Protein AF-A0A938BS83-F1 (afdb_monomer_lite)

InterPro domains:
  IPR017932 Glutamine amidotransferase type 2 domain [PS51278] (82-337)
  IPR026869 Gamma-glutamyl-hercynylcysteine sulfoxide hydrolase EgtC-like [PF13230] (109-286)
  IPR029055 Nucleophile aminohydrolases, N-terminal [G3DSA:3.60.20.10] (82-320)
  IPR029055 Nucleophile aminohydrolases, N-terminal [SSF56235] (82-311)

Structure (mmCIF, N/CA/C/O backbone):
data_AF-A0A938BS83-F1
#
_entry.id   AF-A0A938BS83-F1
#
loop_
_atom_site.group_PDB
_atom_site.id
_atom_site.type_symbol
_atom_site.label_atom_id
_atom_site.label_alt_id
_atom_site.label_comp_id
_atom_site.label_asym_id
_atom_site.label_entity_id
_atom_site.label_seq_id
_atom_site.pdbx_PDB_ins_code
_atom_site.Cartn_x
_atom_site.Cartn_y
_atom_site.Cartn_z
_atom_site.occupancy
_atom_site.B_iso_or_equiv
_atom_site.auth_seq_id
_atom_site.auth_comp_id
_atom_site.auth_asym_id
_atom_site.auth_atom_id
_atom_site.pdbx_PDB_model_num
ATOM 1 N N . MET A 1 1 ? 2.414 -36.934 -84.988 1.00 42.06 1 MET A N 1
ATOM 2 C CA . MET A 1 1 ? 3.770 -36.379 -85.197 1.00 42.06 1 MET A CA 1
ATOM 3 C C . MET A 1 1 ? 4.272 -35.955 -83.825 1.00 42.06 1 MET A C 1
ATOM 5 O O . MET A 1 1 ? 3.650 -35.092 -83.232 1.00 42.06 1 MET A O 1
ATOM 9 N N . ALA A 1 2 ? 5.051 -36.795 -83.136 1.00 37.34 2 ALA A N 1
ATOM 10 C CA . ALA A 1 2 ? 6.524 -36.839 -83.184 1.00 37.34 2 ALA A CA 1
ATOM 11 C C . ALA A 1 2 ? 7.128 -35.479 -82.750 1.00 37.34 2 ALA A C 1
ATOM 13 O O . ALA A 1 2 ? 6.825 -34.479 -83.379 1.00 37.34 2 ALA A O 1
ATOM 14 N N . GLY A 1 3 ? 7.946 -35.353 -81.703 1.00 41.09 3 GLY A N 1
ATOM 15 C CA . GLY A 1 3 ? 8.743 -36.369 -81.031 1.00 41.09 3 GLY A CA 1
ATOM 16 C C . GLY A 1 3 ? 9.258 -35.947 -79.653 1.00 41.09 3 GLY A C 1
ATOM 17 O O . GLY A 1 3 ? 9.077 -34.826 -79.187 1.00 41.09 3 GLY A O 1
ATOM 18 N N . ALA A 1 4 ? 9.868 -36.943 -79.022 1.00 45.59 4 ALA A N 1
ATOM 19 C CA . ALA A 1 4 ? 10.486 -36.943 -77.711 1.00 45.59 4 ALA A CA 1
ATOM 20 C C . ALA A 1 4 ? 11.892 -36.320 -77.718 1.00 45.59 4 ALA A C 1
ATOM 22 O O . ALA A 1 4 ? 12.587 -36.376 -78.731 1.00 45.59 4 ALA A O 1
ATOM 23 N N . ALA A 1 5 ? 12.356 -35.876 -76.546 1.00 49.12 5 ALA A N 1
ATOM 24 C CA . ALA A 1 5 ? 13.765 -35.970 -76.169 1.00 49.12 5 ALA A CA 1
ATOM 25 C C . ALA A 1 5 ? 13.924 -36.026 -74.640 1.00 49.12 5 ALA A C 1
ATOM 27 O O . ALA A 1 5 ? 13.591 -35.094 -73.915 1.00 49.12 5 ALA A O 1
ATOM 28 N N . SER A 1 6 ? 14.445 -37.165 -74.190 1.00 52.91 6 SER A N 1
ATOM 29 C CA . SER A 1 6 ? 14.941 -37.495 -72.856 1.00 52.91 6 SER A CA 1
ATOM 30 C C . SER A 1 6 ? 16.309 -36.873 -72.561 1.00 52.91 6 SER A C 1
ATOM 32 O O . SER A 1 6 ? 17.088 -36.686 -73.497 1.00 52.91 6 SER A O 1
ATOM 34 N N . ARG A 1 7 ? 16.639 -36.723 -71.270 1.00 45.25 7 ARG A N 1
ATOM 35 C CA . ARG A 1 7 ? 17.961 -36.860 -70.597 1.00 45.25 7 ARG A CA 1
ATOM 36 C C . ARG A 1 7 ? 17.767 -36.350 -69.157 1.00 45.25 7 ARG A C 1
ATOM 38 O O . ARG A 1 7 ? 16.989 -35.432 -68.963 1.00 45.25 7 ARG A O 1
ATOM 45 N N . SER A 1 8 ? 18.417 -36.813 -68.101 1.00 49.75 8 SER A N 1
ATOM 46 C CA . SER A 1 8 ? 19.355 -37.903 -67.845 1.00 49.75 8 SER A CA 1
ATOM 47 C C . SER A 1 8 ? 19.492 -37.925 -66.322 1.00 49.75 8 SER A C 1
ATOM 49 O O . SER A 1 8 ? 19.740 -36.885 -65.718 1.00 49.75 8 SER A O 1
ATOM 51 N N . THR A 1 9 ? 19.310 -39.086 -65.712 1.00 48.19 9 THR A N 1
ATOM 52 C CA . THR A 1 9 ? 19.578 -39.360 -64.301 1.00 48.19 9 THR A CA 1
ATOM 53 C C . THR A 1 9 ? 21.084 -39.472 -64.072 1.00 48.19 9 THR A C 1
ATOM 55 O O . THR A 1 9 ? 21.760 -40.182 -64.816 1.00 48.19 9 THR A O 1
ATOM 58 N N . SER A 1 10 ? 21.600 -38.828 -63.030 1.00 49.41 10 SER A N 1
ATOM 59 C CA . SER A 1 10 ? 22.885 -39.183 -62.427 1.00 49.41 10 SER A CA 1
ATOM 60 C C . SER A 1 10 ? 22.728 -39.176 -60.912 1.00 49.41 10 SER A C 1
ATOM 62 O O . SER A 1 10 ? 22.630 -38.119 -60.289 1.00 49.41 10 SER A O 1
ATOM 64 N N . ASP A 1 11 ? 22.650 -40.392 -60.379 1.00 45.22 11 ASP A N 1
ATOM 65 C CA . ASP A 1 11 ? 22.894 -40.744 -58.988 1.00 45.22 11 ASP A CA 1
ATOM 66 C C . ASP A 1 11 ? 24.329 -40.371 -58.594 1.00 45.22 11 ASP A C 1
ATOM 68 O O . ASP A 1 11 ? 25.278 -40.720 -59.296 1.00 45.22 11 ASP A O 1
ATOM 72 N N . GLU A 1 12 ? 24.487 -39.746 -57.428 1.00 44.44 12 GLU A N 1
ATOM 73 C CA . GLU A 1 12 ? 25.731 -39.799 -56.662 1.00 44.44 12 GLU A CA 1
ATOM 74 C C . GLU A 1 12 ? 25.441 -40.056 -55.171 1.00 44.44 12 GLU A C 1
ATOM 76 O O . GLU A 1 12 ? 24.358 -39.735 -54.666 1.00 44.44 12 GLU A O 1
ATOM 81 N N . PRO A 1 13 ? 26.380 -40.709 -54.465 1.00 51.53 13 PRO A N 1
ATOM 82 C CA . PRO A 1 13 ? 26.087 -41.527 -53.299 1.00 51.53 13 PRO A CA 1
ATOM 83 C C . PRO A 1 13 ? 26.000 -40.727 -51.995 1.00 51.53 13 PRO A C 1
ATOM 85 O O . PRO A 1 13 ? 26.827 -39.871 -51.683 1.00 51.53 13 PRO A O 1
ATOM 88 N N . ARG A 1 14 ? 25.028 -41.102 -51.157 1.00 47.50 14 ARG A N 1
ATOM 89 C CA . ARG A 1 14 ? 24.990 -40.734 -49.738 1.00 47.50 14 ARG A CA 1
ATOM 90 C C . ARG A 1 14 ? 26.054 -41.521 -48.971 1.00 47.50 14 ARG A C 1
ATOM 92 O O . ARG A 1 14 ? 25.910 -42.729 -48.800 1.00 47.50 14 ARG A O 1
ATOM 99 N N . SER A 1 15 ? 27.051 -40.816 -48.442 1.00 45.12 15 SER A N 1
ATOM 100 C CA . SER A 1 15 ? 27.885 -41.301 -47.334 1.00 45.12 15 SER A CA 1
ATOM 101 C C . SER A 1 15 ? 27.347 -40.825 -45.974 1.00 45.12 15 SER A C 1
ATOM 103 O O . SER A 1 15 ? 26.727 -39.759 -45.906 1.00 45.12 15 SER A O 1
ATOM 105 N N . PRO A 1 16 ? 27.548 -41.603 -44.891 1.00 57.72 16 PRO A N 1
ATOM 106 C CA . PRO A 1 16 ? 26.860 -41.427 -43.618 1.00 57.72 16 PRO A CA 1
ATOM 107 C C . PRO A 1 16 ? 27.717 -40.731 -42.545 1.00 57.72 16 PRO A C 1
ATOM 109 O O . PRO A 1 16 ? 28.928 -40.593 -42.671 1.00 57.72 16 PRO A O 1
ATOM 112 N N . ALA A 1 17 ? 27.048 -40.416 -41.432 1.00 44.22 17 ALA A N 1
ATOM 113 C CA . ALA A 1 17 ? 27.603 -40.202 -40.093 1.00 44.22 17 ALA A CA 1
ATOM 114 C C . ALA A 1 17 ? 28.410 -38.910 -39.843 1.00 44.22 17 ALA A C 1
ATOM 116 O O . ALA A 1 17 ? 29.617 -38.829 -40.034 1.00 44.22 17 ALA A O 1
ATOM 117 N N . GLY A 1 18 ? 27.728 -37.935 -39.235 1.00 37.00 18 GLY A N 1
ATOM 118 C CA . GLY A 1 18 ? 28.340 -36.866 -38.449 1.00 37.00 18 GLY A CA 1
ATOM 119 C C . GLY A 1 18 ? 27.594 -36.723 -37.127 1.00 37.00 18 GLY A C 1
ATOM 120 O O . GLY A 1 18 ? 26.633 -35.963 -37.029 1.00 37.00 18 GLY A O 1
ATOM 121 N N . ALA A 1 19 ? 28.003 -37.498 -36.120 1.00 44.59 19 ALA A N 1
ATOM 122 C CA . ALA A 1 19 ? 27.525 -37.370 -34.750 1.00 44.59 19 ALA A CA 1
ATOM 123 C C . ALA A 1 19 ? 27.872 -35.969 -34.220 1.00 44.59 19 ALA A C 1
ATOM 125 O O . ALA A 1 19 ? 29.041 -35.639 -34.023 1.00 44.59 19 ALA A O 1
ATOM 126 N N . ARG A 1 20 ? 26.857 -35.128 -33.993 1.00 43.88 20 ARG A N 1
ATOM 127 C CA . ARG A 1 20 ? 27.042 -33.848 -33.304 1.00 43.88 20 ARG A CA 1
ATOM 128 C C . ARG A 1 20 ? 27.297 -34.118 -31.825 1.00 43.88 20 ARG A C 1
ATOM 130 O O . ARG A 1 20 ? 26.417 -34.589 -31.104 1.00 43.88 20 ARG A O 1
ATOM 137 N N . ALA A 1 21 ? 28.520 -33.819 -31.401 1.00 42.66 21 ALA A N 1
ATOM 138 C CA . ALA A 1 21 ? 28.930 -33.787 -30.010 1.00 42.66 21 ALA A CA 1
ATOM 139 C C . ALA A 1 21 ? 28.016 -32.841 -29.214 1.00 42.66 21 ALA A C 1
ATOM 141 O O . ALA A 1 21 ? 27.840 -31.675 -29.569 1.00 42.66 21 ALA A O 1
ATOM 142 N N . ARG A 1 22 ? 27.430 -33.360 -28.131 1.00 45.12 22 ARG A N 1
ATOM 143 C CA . ARG A 1 22 ? 26.759 -32.548 -27.113 1.00 45.12 22 ARG A CA 1
ATOM 144 C C . ARG A 1 22 ? 27.815 -31.691 -26.400 1.00 45.12 22 ARG A C 1
ATOM 146 O O . ARG A 1 22 ? 28.839 -32.249 -25.997 1.00 45.12 22 ARG A O 1
ATOM 153 N N . PRO A 1 23 ? 27.595 -30.381 -26.207 1.00 47.28 23 PRO A N 1
ATOM 154 C CA . PRO A 1 23 ? 28.477 -29.582 -25.372 1.00 47.28 23 PRO A CA 1
ATOM 155 C C . PRO A 1 23 ? 28.431 -30.109 -23.933 1.00 47.28 23 PRO A C 1
ATOM 157 O O . PRO A 1 23 ? 27.362 -30.356 -23.371 1.00 47.28 23 PRO A O 1
ATOM 160 N N . ARG A 1 24 ? 29.619 -30.337 -23.363 1.00 43.28 24 ARG A N 1
ATOM 161 C CA . ARG A 1 24 ? 29.813 -30.707 -21.960 1.00 43.28 24 ARG A CA 1
ATOM 162 C C . ARG A 1 24 ? 29.236 -29.599 -21.081 1.00 43.28 24 ARG A C 1
ATOM 164 O O . ARG A 1 24 ? 29.672 -28.455 -21.169 1.00 43.28 24 ARG A O 1
ATOM 171 N N . ALA A 1 25 ? 28.283 -29.957 -20.226 1.00 41.41 25 ALA A N 1
ATOM 172 C CA . ALA A 1 25 ? 27.868 -29.118 -19.117 1.00 41.41 25 ALA A CA 1
ATOM 173 C C . ALA A 1 25 ? 29.071 -28.947 -18.179 1.00 41.41 25 ALA A C 1
ATOM 175 O O . ALA A 1 25 ? 29.522 -29.905 -17.550 1.00 41.41 25 ALA A O 1
ATOM 176 N N . HIS A 1 26 ? 29.623 -27.737 -18.132 1.00 41.69 26 HIS A N 1
ATOM 177 C CA . HIS A 1 26 ? 30.535 -27.344 -17.072 1.00 41.69 26 HIS A CA 1
ATOM 178 C C . HIS A 1 26 ? 29.717 -27.250 -15.785 1.00 41.69 26 HIS A C 1
ATOM 180 O O . HIS A 1 26 ? 28.869 -26.373 -15.641 1.00 41.69 26 HIS A O 1
ATOM 186 N N . GLY A 1 27 ? 29.936 -28.208 -14.884 1.00 35.34 27 GLY A N 1
ATOM 187 C CA . GLY A 1 27 ? 29.410 -28.162 -13.530 1.00 35.34 27 GLY A CA 1
ATOM 188 C C . GLY A 1 27 ? 29.956 -26.928 -12.823 1.00 35.34 27 GLY A C 1
ATOM 189 O O . GLY A 1 27 ? 31.158 -26.827 -12.583 1.00 35.34 27 GLY A O 1
ATOM 190 N N . LEU A 1 28 ? 29.067 -25.986 -12.526 1.00 42.03 28 LEU A N 1
ATOM 191 C CA . LEU A 1 28 ? 29.325 -24.925 -11.568 1.00 42.03 28 LEU A CA 1
ATOM 192 C C . LEU A 1 28 ? 29.261 -25.559 -10.176 1.00 42.03 28 LEU A C 1
ATOM 194 O O . LEU A 1 28 ? 28.188 -25.861 -9.661 1.00 42.03 28 LEU A O 1
ATOM 198 N N . GLU A 1 29 ? 30.436 -25.815 -9.609 1.00 42.03 29 GLU A N 1
ATOM 199 C CA . GLU A 1 29 ? 30.609 -26.077 -8.181 1.00 42.03 29 GLU A CA 1
ATOM 200 C C . GLU A 1 29 ? 29.998 -24.910 -7.380 1.00 42.03 29 GLU A C 1
ATOM 202 O O . GLU A 1 29 ? 30.315 -23.749 -7.662 1.00 42.03 29 GLU A O 1
ATOM 207 N N . PRO A 1 30 ? 29.140 -25.165 -6.379 1.00 45.25 30 PRO A N 1
ATOM 208 C CA . PRO A 1 30 ? 28.644 -24.108 -5.517 1.00 45.25 30 PRO A CA 1
ATOM 209 C C . PRO A 1 30 ? 29.801 -23.574 -4.669 1.00 45.25 30 PRO A C 1
ATOM 211 O O . PRO A 1 30 ? 30.363 -24.277 -3.825 1.00 45.25 30 PRO A O 1
ATOM 214 N N . ALA A 1 31 ? 30.150 -22.306 -4.891 1.00 41.59 31 ALA A N 1
ATOM 215 C CA . ALA A 1 31 ? 31.095 -21.577 -4.064 1.00 41.59 31 ALA A CA 1
ATOM 216 C C . ALA A 1 31 ? 30.640 -21.639 -2.598 1.00 41.59 31 ALA A C 1
ATOM 218 O O . ALA A 1 31 ? 29.640 -21.042 -2.200 1.00 41.59 31 ALA A O 1
ATOM 219 N N . ARG A 1 32 ? 31.381 -22.395 -1.783 1.00 38.22 32 ARG A N 1
ATOM 220 C CA . ARG A 1 32 ? 31.220 -22.436 -0.330 1.00 38.22 32 ARG A CA 1
ATOM 221 C C . ARG A 1 32 ? 31.587 -21.067 0.237 1.00 38.22 32 ARG A C 1
ATOM 223 O O . ARG A 1 32 ? 32.756 -20.797 0.508 1.00 38.22 32 ARG A O 1
ATOM 230 N N . VAL A 1 33 ? 30.589 -20.210 0.429 1.00 38.59 33 VAL A N 1
ATOM 231 C CA . VAL A 1 33 ? 30.723 -18.984 1.220 1.00 38.59 33 VAL A CA 1
ATOM 232 C C . VAL A 1 33 ? 31.014 -19.402 2.662 1.00 38.59 33 VAL A C 1
ATOM 234 O O . VAL A 1 33 ? 30.147 -19.904 3.374 1.00 38.59 33 VAL A O 1
ATOM 237 N N . ARG A 1 34 ? 32.271 -19.248 3.088 1.00 38.03 34 ARG A N 1
ATOM 238 C CA . ARG A 1 34 ? 32.653 -19.364 4.497 1.00 38.03 34 ARG A CA 1
ATOM 239 C C . ARG A 1 34 ? 32.179 -18.102 5.212 1.00 38.03 34 ARG A C 1
ATOM 241 O O . ARG A 1 34 ? 32.828 -17.066 5.118 1.00 38.03 34 ARG A O 1
ATOM 248 N N . LEU A 1 35 ? 31.054 -18.194 5.918 1.00 37.97 35 LEU A N 1
ATOM 249 C CA . LEU A 1 35 ? 30.649 -17.178 6.884 1.00 37.97 35 LEU A CA 1
ATOM 250 C C . LEU A 1 35 ? 31.637 -17.235 8.060 1.00 37.97 35 LEU A C 1
ATOM 252 O O . LEU A 1 35 ? 31.654 -18.202 8.823 1.00 37.97 35 LEU A O 1
ATOM 256 N N . ALA A 1 36 ? 32.505 -16.233 8.175 1.00 35.78 36 ALA A N 1
ATOM 257 C CA . ALA A 1 36 ? 33.317 -16.044 9.366 1.00 35.78 36 ALA A CA 1
ATOM 258 C C . ALA A 1 36 ? 32.399 -15.567 10.499 1.00 35.78 36 ALA A C 1
ATOM 260 O O . ALA A 1 36 ? 31.818 -14.485 10.425 1.00 35.78 36 ALA A O 1
ATOM 261 N N . ALA A 1 37 ? 32.244 -16.394 11.531 1.00 35.03 37 ALA A N 1
ATOM 262 C CA . ALA A 1 37 ? 31.565 -16.023 12.762 1.00 35.03 37 ALA A CA 1
ATOM 263 C C . ALA A 1 37 ? 32.380 -14.933 13.480 1.00 35.03 37 ALA A C 1
ATOM 265 O O . ALA A 1 37 ? 33.445 -15.204 14.034 1.00 35.03 37 ALA A O 1
ATOM 266 N N . LEU A 1 38 ? 31.883 -13.697 13.456 1.00 37.94 38 LEU A N 1
ATOM 267 C CA . LEU A 1 38 ? 32.350 -12.618 14.321 1.00 37.94 38 LEU A CA 1
ATOM 268 C C . LEU A 1 38 ? 31.747 -12.830 15.714 1.00 37.94 38 LEU A C 1
ATOM 270 O O . LEU A 1 38 ? 30.581 -12.535 15.962 1.00 37.94 38 LEU A O 1
ATOM 274 N N . LEU A 1 39 ? 32.558 -13.386 16.614 1.00 35.66 39 LEU A N 1
ATOM 275 C CA . LEU A 1 39 ? 32.299 -13.408 18.050 1.00 35.66 39 LEU A CA 1
ATOM 276 C C . LEU A 1 39 ? 32.475 -11.985 18.600 1.00 35.66 39 LEU A C 1
ATOM 278 O O . LEU A 1 39 ? 33.594 -11.482 18.678 1.00 35.66 39 LEU A O 1
ATOM 282 N N . LEU A 1 40 ? 31.372 -11.343 18.985 1.00 38.34 40 LEU A N 1
ATOM 283 C CA . LEU A 1 40 ? 31.387 -10.140 19.819 1.00 38.34 40 LEU A CA 1
ATOM 284 C C . LEU A 1 40 ? 31.571 -10.544 21.291 1.00 38.34 40 LEU A C 1
ATOM 286 O O . LEU A 1 40 ? 30.819 -11.393 21.776 1.00 38.34 40 LEU A O 1
ATOM 290 N N . PRO A 1 41 ? 32.522 -9.950 22.033 1.00 41.28 41 PRO A N 1
ATOM 291 C CA . PRO A 1 41 ? 32.593 -10.140 23.470 1.00 41.28 41 PRO A CA 1
ATOM 292 C C . PRO A 1 41 ? 31.526 -9.286 24.168 1.00 41.28 41 PRO A C 1
ATOM 294 O O . PRO A 1 41 ? 31.449 -8.072 23.984 1.00 41.28 41 PRO A O 1
ATOM 297 N N . ALA A 1 42 ? 30.721 -9.943 25.001 1.00 37.66 42 ALA A N 1
ATOM 298 C CA . ALA A 1 42 ? 29.844 -9.302 25.968 1.00 37.66 42 ALA A CA 1
ATOM 299 C C . ALA A 1 42 ? 30.688 -8.583 27.032 1.00 37.66 42 ALA A C 1
ATOM 301 O O . ALA A 1 42 ? 31.403 -9.225 27.803 1.00 37.66 42 ALA A O 1
ATOM 302 N N . ALA A 1 43 ? 30.595 -7.255 27.086 1.00 40.81 43 ALA A N 1
ATOM 303 C CA . ALA A 1 43 ? 31.126 -6.459 28.183 1.00 40.81 43 ALA A CA 1
ATOM 304 C C . ALA A 1 43 ? 29.975 -6.048 29.110 1.00 40.81 43 ALA A C 1
ATOM 306 O O . ALA A 1 43 ? 29.169 -5.176 28.793 1.00 40.81 43 ALA A O 1
ATOM 307 N N . LEU A 1 44 ? 29.912 -6.718 30.260 1.00 41.12 44 LEU A N 1
ATOM 308 C CA . LEU A 1 44 ? 29.161 -6.305 31.441 1.00 41.12 44 LEU A CA 1
ATOM 309 C C . LEU A 1 44 ? 29.780 -5.020 32.003 1.00 41.12 44 LEU A C 1
ATOM 311 O O . LEU A 1 44 ? 30.941 -5.017 32.408 1.00 41.12 44 LEU A O 1
ATOM 315 N N . GLY A 1 45 ? 28.989 -3.952 32.068 1.00 38.03 45 GLY A N 1
ATOM 316 C CA . GLY A 1 45 ? 29.330 -2.720 32.771 1.00 38.03 45 GLY A CA 1
ATOM 317 C C . GLY A 1 45 ? 28.194 -2.316 33.700 1.00 38.03 45 GLY A C 1
ATOM 318 O O . GLY A 1 45 ? 27.247 -1.665 33.271 1.00 38.03 45 GLY A O 1
ATOM 319 N N . LEU A 1 46 ? 28.288 -2.711 34.974 1.00 41.31 46 LEU A N 1
ATOM 320 C CA . LEU A 1 46 ? 27.536 -2.079 36.056 1.00 41.31 46 LEU A CA 1
ATOM 321 C C . LEU A 1 46 ? 28.095 -0.668 36.275 1.00 41.31 46 LEU A C 1
ATOM 323 O O . LEU A 1 46 ? 29.279 -0.510 36.567 1.00 41.31 46 LEU A O 1
ATOM 327 N N . GLY A 1 47 ? 27.231 0.339 36.202 1.00 37.03 47 GLY A N 1
ATOM 328 C CA . GLY A 1 47 ? 27.545 1.711 36.580 1.00 37.03 47 GLY A CA 1
ATOM 329 C C . GLY A 1 47 ? 26.296 2.404 37.099 1.00 37.03 47 GLY A C 1
ATOM 330 O O . GLY A 1 47 ? 25.465 2.858 36.321 1.00 37.03 47 GLY A O 1
ATOM 331 N N . ALA A 1 48 ? 26.156 2.449 38.422 1.00 39.47 48 ALA A N 1
ATOM 332 C CA . ALA A 1 48 ? 25.163 3.263 39.103 1.00 39.47 48 ALA A CA 1
ATOM 333 C C . ALA A 1 48 ? 25.556 4.745 39.011 1.00 39.47 48 ALA A C 1
ATOM 335 O O . ALA A 1 48 ? 26.688 5.103 39.333 1.00 39.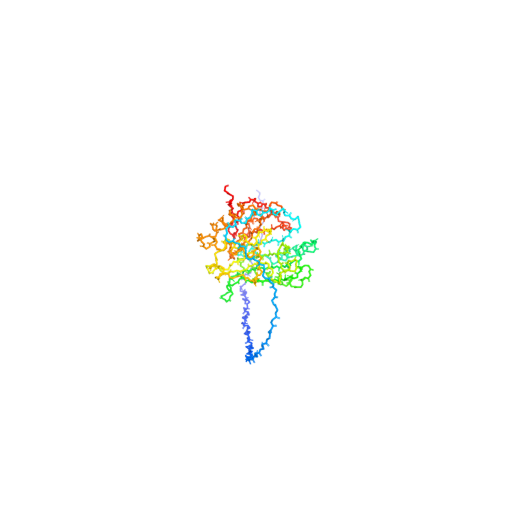47 48 ALA A O 1
ATOM 336 N N . ALA A 1 49 ? 24.608 5.602 38.638 1.00 38.56 49 ALA A N 1
ATOM 337 C CA . ALA A 1 49 ? 24.705 7.037 38.856 1.00 38.56 49 ALA A CA 1
ATOM 338 C C . ALA A 1 49 ? 23.329 7.592 39.235 1.00 38.56 49 ALA A C 1
ATOM 340 O O . ALA A 1 49 ? 22.378 7.579 38.457 1.00 38.56 49 ALA A O 1
ATOM 341 N N . SER A 1 50 ? 23.254 8.055 40.475 1.00 38.31 50 SER A N 1
ATOM 342 C CA . SER A 1 50 ? 22.174 8.835 41.061 1.00 38.31 50 SER A CA 1
ATOM 343 C C . SER A 1 50 ? 22.375 10.312 40.712 1.00 38.31 50 SER A C 1
ATOM 345 O O . SER A 1 50 ? 23.489 10.794 40.897 1.00 38.31 50 SER A O 1
ATOM 347 N N . ALA A 1 51 ? 21.323 11.033 40.303 1.00 35.66 51 ALA A N 1
ATOM 348 C CA . ALA A 1 51 ? 21.058 12.426 40.707 1.00 35.66 51 ALA A CA 1
ATOM 349 C C . ALA A 1 51 ? 19.817 13.032 40.012 1.00 35.66 51 ALA A C 1
ATOM 351 O O . ALA A 1 51 ? 19.784 13.213 38.802 1.00 35.66 51 ALA A O 1
ATOM 352 N N . SER A 1 52 ? 18.845 13.405 40.847 1.00 35.12 52 SER A N 1
ATOM 353 C CA . SER A 1 52 ? 18.279 14.762 40.963 1.00 35.12 52 SER A CA 1
ATOM 354 C C . SER A 1 52 ? 17.623 15.453 39.750 1.00 35.12 52 SER A C 1
ATOM 356 O O . SER A 1 52 ? 18.275 16.151 38.988 1.00 35.12 52 SER A O 1
ATOM 358 N N . GLY A 1 53 ? 16.285 15.419 39.731 1.00 33.34 53 GLY A N 1
ATOM 359 C CA . GLY A 1 53 ? 15.430 16.607 39.904 1.00 33.34 53 GLY A CA 1
ATOM 360 C C . GLY A 1 53 ? 15.366 17.686 38.810 1.00 33.34 53 GLY A C 1
ATOM 361 O O . GLY A 1 53 ? 16.250 18.523 38.694 1.00 33.34 53 GLY A O 1
ATOM 362 N N . SER A 1 54 ? 14.202 17.816 38.169 1.00 35.69 54 SER A N 1
ATOM 363 C CA . SER A 1 54 ? 13.398 19.056 38.191 1.00 35.69 54 SER A CA 1
ATOM 364 C C . SER A 1 54 ? 12.034 18.799 37.545 1.00 35.69 54 SER A C 1
ATOM 366 O O . SER A 1 54 ? 11.928 18.409 36.387 1.00 35.69 54 SER A O 1
ATOM 368 N N . GLY A 1 55 ? 10.977 18.951 38.343 1.00 34.19 55 GLY A N 1
ATOM 369 C CA . GLY A 1 55 ? 9.598 18.821 37.890 1.00 34.19 55 GLY A CA 1
ATOM 370 C C . GLY A 1 55 ? 9.136 20.069 37.142 1.00 34.19 55 GLY A C 1
ATOM 371 O O . GLY A 1 55 ? 9.414 21.189 37.566 1.00 34.19 55 GLY A O 1
ATOM 372 N N . SER A 1 56 ? 8.386 19.858 36.063 1.00 36.59 56 SER A N 1
ATOM 373 C CA . SER A 1 56 ? 7.474 20.851 35.491 1.00 36.59 56 SER A CA 1
ATOM 374 C C . SER A 1 56 ? 6.033 20.352 35.648 1.00 36.59 56 SER A C 1
ATOM 376 O O . SER A 1 56 ? 5.804 19.142 35.587 1.00 36.59 56 SER A O 1
ATOM 378 N N . PRO A 1 57 ? 5.072 21.250 35.924 1.00 41.06 57 PRO A N 1
ATOM 379 C CA . PRO A 1 57 ? 3.725 20.879 36.332 1.00 41.06 57 PRO A CA 1
ATOM 380 C C . PRO A 1 57 ? 2.930 20.274 35.172 1.00 41.06 57 PRO A C 1
ATOM 382 O O . PRO A 1 57 ? 2.991 20.740 34.036 1.00 41.06 57 PRO A O 1
ATOM 385 N N . GLY A 1 58 ? 2.193 19.215 35.504 1.00 33.09 58 GLY A N 1
ATOM 386 C CA . GLY A 1 58 ? 1.413 18.407 34.580 1.00 33.09 58 GLY A CA 1
ATOM 387 C C . GLY A 1 58 ? 0.312 19.179 33.859 1.00 33.09 58 GLY A C 1
ATOM 388 O O . GLY A 1 58 ? -0.428 19.962 34.456 1.00 33.09 58 GLY A O 1
ATOM 389 N N . ALA A 1 59 ? 0.174 18.878 32.570 1.00 39.81 59 ALA A N 1
ATOM 390 C CA . ALA A 1 59 ? -1.074 19.068 31.854 1.00 39.81 59 ALA A CA 1
ATOM 391 C C . ALA A 1 59 ? -2.128 18.145 32.484 1.00 39.81 59 ALA A C 1
ATOM 393 O O . ALA A 1 59 ? -1.905 16.943 32.644 1.00 39.81 59 ALA A O 1
ATOM 394 N N . ALA A 1 60 ? -3.251 18.728 32.897 1.00 38.72 60 ALA A N 1
ATOM 395 C CA . ALA A 1 60 ? -4.370 17.994 33.460 1.00 38.72 60 ALA A CA 1
ATOM 396 C C . ALA A 1 60 ? -4.889 16.963 32.445 1.00 38.72 60 ALA A C 1
ATOM 398 O O . ALA A 1 60 ? -5.142 17.294 31.287 1.00 38.72 60 ALA A O 1
ATOM 399 N N . ALA A 1 61 ? -5.054 15.719 32.894 1.00 37.16 61 ALA A N 1
ATOM 400 C CA . ALA A 1 61 ? -5.733 14.689 32.123 1.00 37.16 61 ALA A CA 1
ATOM 401 C C . ALA A 1 61 ? -7.202 15.099 31.889 1.00 37.16 61 ALA A C 1
ATOM 403 O O . ALA A 1 61 ? -7.851 15.568 32.831 1.00 37.16 61 ALA A O 1
ATOM 404 N N . PRO A 1 62 ? -7.744 14.934 30.670 1.00 38.94 62 PRO A N 1
ATOM 405 C CA . PRO A 1 62 ? -9.153 15.188 30.410 1.00 38.94 62 PRO A CA 1
ATOM 406 C C . PRO A 1 62 ? -10.029 14.196 31.186 1.00 38.94 62 PRO A C 1
ATOM 408 O O . PRO A 1 62 ? -9.706 13.015 31.324 1.00 38.94 62 PRO A O 1
ATOM 411 N N . LEU A 1 63 ? -11.138 14.703 31.724 1.00 38.25 63 LEU A N 1
ATOM 412 C CA . LEU A 1 63 ? -12.107 13.921 32.487 1.00 38.25 63 LEU A CA 1
ATOM 413 C C . LEU A 1 63 ? -12.777 12.857 31.594 1.00 38.25 63 LEU A C 1
ATOM 415 O O . LEU A 1 63 ? -13.094 13.136 30.435 1.00 38.25 63 LEU A O 1
ATOM 419 N N . PRO A 1 64 ? -13.058 11.653 32.121 1.00 32.00 64 PRO A N 1
ATOM 420 C CA . PRO A 1 64 ? -13.760 10.616 31.377 1.00 32.00 64 PRO A CA 1
ATOM 421 C C . PRO A 1 64 ? -15.230 11.023 31.193 1.00 32.00 64 PRO A C 1
ATOM 423 O O . PRO A 1 64 ? -16.005 11.008 32.148 1.00 32.00 64 PRO A O 1
ATOM 426 N N . GLY A 1 65 ? -15.625 11.398 29.973 1.00 37.41 65 GLY A N 1
ATOM 427 C CA . GLY A 1 65 ? -17.036 11.652 29.654 1.00 37.41 65 GLY A CA 1
ATOM 428 C C . GLY A 1 65 ? -17.320 12.584 28.478 1.00 37.41 65 GLY A C 1
ATOM 429 O O . GLY A 1 65 ? -18.432 12.554 27.953 1.00 37.41 65 GLY A O 1
ATOM 430 N N . GLU A 1 66 ? -16.351 13.374 28.014 1.00 32.34 66 GLU A N 1
ATOM 431 C CA . GLU A 1 66 ? -16.544 14.207 26.825 1.00 32.34 66 GLU A CA 1
ATOM 432 C C . GLU A 1 66 ? -16.211 13.410 25.560 1.00 32.34 66 GLU A C 1
AT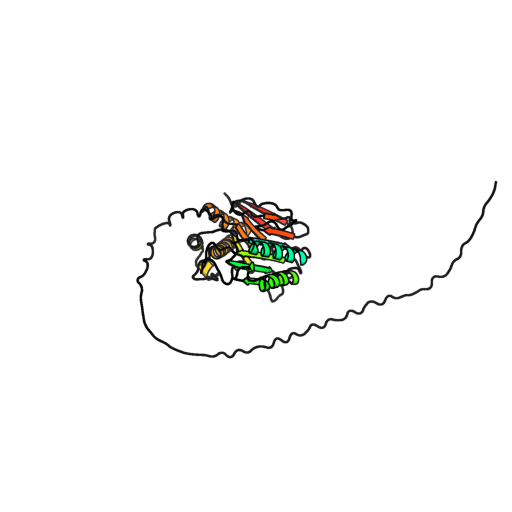OM 434 O O . GLU A 1 66 ? -15.071 13.013 25.325 1.00 32.34 66 GLU A O 1
ATOM 439 N N . ARG A 1 67 ? -17.228 13.156 24.725 1.00 34.53 67 ARG A N 1
ATOM 440 C CA . ARG A 1 67 ? -16.992 12.740 23.338 1.00 34.53 67 ARG A CA 1
ATOM 441 C C . ARG A 1 67 ? -16.155 13.839 22.673 1.00 34.53 67 ARG A C 1
ATOM 443 O O . ARG A 1 67 ? -16.602 14.988 22.713 1.00 34.53 67 ARG A O 1
ATOM 450 N N . PRO A 1 68 ? -15.001 13.528 22.056 1.00 36.81 68 PRO A N 1
ATOM 451 C CA . PRO A 1 68 ? -14.251 14.532 21.320 1.00 36.81 68 PRO A CA 1
ATOM 452 C C . PRO A 1 68 ? -15.177 15.155 20.275 1.00 36.81 68 PRO A C 1
ATOM 454 O O . PRO A 1 68 ? -15.862 14.444 19.532 1.00 36.81 68 PRO A O 1
ATOM 457 N N . ALA A 1 69 ? -15.257 16.487 20.286 1.00 40.66 69 ALA A N 1
ATOM 458 C CA . ALA A 1 69 ? -15.995 17.244 19.287 1.00 40.66 69 ALA A CA 1
ATOM 459 C C . ALA A 1 69 ? -15.570 16.750 17.901 1.00 40.66 69 ALA A C 1
ATOM 461 O O . ALA A 1 69 ? -14.373 16.582 17.663 1.00 40.66 69 ALA A O 1
ATOM 462 N N . ALA A 1 70 ? -16.543 16.480 17.023 1.00 44.53 70 ALA A N 1
ATOM 463 C CA . ALA A 1 70 ? -16.295 16.038 15.656 1.00 44.53 70 ALA A CA 1
ATOM 464 C C . ALA A 1 70 ? -15.197 16.919 15.047 1.00 44.53 70 ALA A C 1
ATOM 466 O O . ALA A 1 70 ? -15.388 18.128 14.886 1.00 44.53 70 ALA A O 1
ATOM 467 N N . GLY A 1 71 ? -14.022 16.322 14.824 1.00 44.41 71 GLY A N 1
ATOM 468 C CA . GLY A 1 71 ? -12.853 17.033 14.333 1.00 44.41 71 GLY A CA 1
ATOM 469 C C . GLY A 1 71 ? -13.231 17.792 13.071 1.00 44.41 71 GLY A C 1
ATOM 470 O O . GLY A 1 71 ? -13.916 17.260 12.197 1.00 44.41 71 GLY A O 1
ATOM 471 N N . ARG A 1 72 ? -12.835 19.064 12.997 1.00 41.78 72 ARG A N 1
ATOM 472 C CA . ARG A 1 72 ? -13.037 19.883 11.803 1.00 41.78 72 ARG A CA 1
ATOM 473 C C . ARG A 1 72 ? -12.452 19.107 10.609 1.00 41.78 72 ARG A C 1
ATOM 475 O O . ARG A 1 72 ? -11.298 18.692 10.718 1.00 41.78 72 ARG A O 1
ATOM 482 N N . PRO A 1 73 ? -13.209 18.877 9.518 1.00 47.88 73 PRO A N 1
ATOM 483 C CA . PRO A 1 73 ? -12.697 18.139 8.373 1.00 47.88 73 PRO A CA 1
ATOM 484 C C . PRO A 1 73 ? -11.403 18.801 7.914 1.00 47.88 73 PRO A C 1
ATOM 486 O O . PRO A 1 73 ? -11.363 20.018 7.704 1.00 47.88 73 PRO A O 1
ATOM 489 N N . VAL A 1 74 ? -10.337 18.006 7.829 1.00 48.00 74 VAL A N 1
ATOM 490 C CA . VAL A 1 74 ? -9.063 18.443 7.267 1.00 48.00 74 VAL A CA 1
ATOM 491 C C . VAL A 1 74 ? -9.338 18.703 5.791 1.00 48.00 74 VAL A C 1
ATOM 493 O O . VAL A 1 74 ? -9.370 17.787 4.977 1.00 48.00 74 VAL A O 1
ATOM 496 N N . THR A 1 75 ? -9.633 19.953 5.441 1.00 46.72 75 THR A N 1
ATOM 497 C CA . THR A 1 75 ? -9.668 20.389 4.048 1.00 46.72 75 THR A CA 1
ATOM 498 C C . THR A 1 75 ? -8.233 20.286 3.554 1.00 46.72 75 THR A C 1
ATOM 500 O O . THR A 1 75 ? -7.409 21.123 3.926 1.00 46.72 75 THR A O 1
ATOM 503 N N . GLY A 1 76 ? -7.928 19.200 2.838 1.00 45.62 76 GLY A N 1
ATOM 504 C CA . GLY A 1 76 ? -6.577 18.845 2.417 1.00 45.62 76 GLY A CA 1
ATOM 505 C C . GLY A 1 76 ? -5.858 20.042 1.815 1.00 45.62 76 GLY A C 1
ATOM 506 O O . GLY A 1 76 ? -6.364 20.677 0.888 1.00 45.62 76 GLY A O 1
ATOM 507 N N . ALA A 1 77 ? -4.691 20.371 2.368 1.00 47.91 77 ALA A N 1
ATOM 508 C CA . ALA A 1 77 ? -3.765 21.231 1.662 1.00 47.91 77 ALA A CA 1
ATOM 509 C C . ALA A 1 77 ? -3.429 20.527 0.331 1.00 47.91 77 ALA A C 1
ATOM 511 O O . ALA A 1 77 ? -3.105 19.337 0.362 1.00 47.91 77 ALA A O 1
ATOM 512 N N . PRO A 1 78 ? -3.513 21.218 -0.819 1.00 50.81 78 PRO A N 1
ATOM 513 C CA . PRO A 1 78 ? -3.235 20.649 -2.142 1.00 50.81 78 PRO A CA 1
ATOM 514 C C . PRO A 1 78 ? -1.782 20.172 -2.328 1.00 50.81 78 PRO A C 1
ATOM 516 O O . PRO A 1 78 ? -1.436 19.696 -3.399 1.00 50.81 78 PRO A O 1
ATOM 519 N N . ASP A 1 79 ? -0.949 20.263 -1.288 1.00 59.03 79 ASP A N 1
ATOM 520 C CA . ASP A 1 79 ? 0.477 19.970 -1.339 1.00 59.03 79 ASP A CA 1
ATOM 521 C C . ASP A 1 79 ? 0.841 18.573 -0.803 1.00 59.03 79 ASP A C 1
ATOM 523 O O . ASP A 1 79 ? 2.024 18.256 -0.789 1.00 59.03 79 ASP A O 1
ATOM 527 N N . HIS A 1 80 ? -0.111 17.727 -0.370 1.00 62.41 80 HIS A N 1
ATOM 528 C CA . HIS A 1 80 ? 0.159 16.365 0.142 1.00 62.41 80 HIS A CA 1
ATOM 529 C C . HIS A 1 80 ? 0.090 15.284 -0.949 1.00 62.41 80 HIS A C 1
ATOM 531 O O . HIS A 1 80 ? -0.747 14.379 -0.914 1.00 62.41 80 HIS A O 1
ATOM 537 N N . GLU A 1 81 ? 0.991 15.368 -1.924 1.00 72.38 81 GLU A N 1
ATOM 538 C CA . GLU A 1 81 ? 1.172 14.338 -2.950 1.00 72.38 81 GLU A CA 1
ATOM 539 C C . GLU A 1 81 ? 2.361 13.436 -2.598 1.00 72.38 81 GLU A C 1
ATOM 541 O O . GLU A 1 81 ? 3.517 13.740 -2.894 1.00 72.38 81 GLU A O 1
ATOM 546 N N . CYS A 1 82 ? 2.076 12.333 -1.910 1.00 85.81 82 CYS A N 1
ATOM 547 C CA . CYS A 1 82 ? 2.948 11.161 -1.898 1.00 85.81 82 CYS A CA 1
ATOM 548 C C . CYS A 1 82 ? 2.785 10.392 -3.220 1.00 85.81 82 CYS A C 1
ATOM 550 O O . CYS A 1 82 ? 1.689 10.357 -3.791 1.00 85.81 82 CYS A O 1
ATOM 552 N N . HIS A 1 83 ? 3.822 9.680 -3.660 1.00 87.75 83 HIS A N 1
ATOM 553 C CA . HIS A 1 83 ? 3.731 8.799 -4.827 1.00 87.75 83 HIS A CA 1
ATOM 554 C C . HIS A 1 83 ? 3.696 7.335 -4.394 1.00 87.75 83 HIS A C 1
ATOM 556 O O . HIS A 1 83 ? 4.611 6.858 -3.731 1.00 87.75 83 HIS A O 1
ATOM 562 N N . LEU A 1 84 ? 2.634 6.629 -4.769 1.00 90.25 84 LEU A N 1
ATOM 563 C CA . LEU A 1 84 ? 2.361 5.236 -4.423 1.00 90.25 84 LEU A CA 1
ATOM 564 C C . LEU A 1 84 ? 2.404 4.390 -5.690 1.00 90.25 84 LEU A C 1
ATOM 566 O O . LEU A 1 84 ? 1.805 4.773 -6.695 1.00 90.25 84 LEU A O 1
ATOM 570 N N . PHE A 1 85 ? 3.025 3.214 -5.634 1.00 91.19 85 PHE A N 1
ATOM 571 C CA . PHE A 1 85 ? 2.872 2.214 -6.688 1.00 91.19 85 PHE A CA 1
ATOM 572 C C . PHE A 1 85 ? 2.979 0.776 -6.169 1.00 91.19 85 PHE A C 1
ATOM 574 O O . PHE A 1 85 ? 3.656 0.490 -5.180 1.00 91.19 85 PHE A O 1
ATOM 581 N N . GLY A 1 86 ? 2.324 -0.140 -6.874 1.00 92.06 86 GLY A N 1
ATOM 582 C CA . GLY A 1 86 ? 2.338 -1.559 -6.566 1.00 92.06 86 GLY A CA 1
ATOM 583 C C . GLY A 1 86 ? 2.139 -2.388 -7.821 1.00 92.06 86 GLY A C 1
ATOM 584 O O . GLY A 1 86 ? 1.256 -2.105 -8.629 1.00 92.06 86 GLY A O 1
ATOM 585 N N . TYR A 1 87 ? 2.948 -3.430 -7.966 1.00 89.56 87 TYR A N 1
ATOM 586 C CA . TYR A 1 87 ? 2.912 -4.361 -9.088 1.00 89.56 87 TYR A CA 1
ATOM 587 C C . TYR A 1 87 ? 2.834 -5.783 -8.578 1.00 89.56 87 TYR A C 1
ATOM 589 O O . TYR A 1 87 ? 3.544 -6.147 -7.646 1.00 89.56 87 TYR A O 1
ATOM 597 N N . VAL A 1 88 ? 1.970 -6.572 -9.205 1.00 89.06 88 VAL A N 1
ATOM 598 C CA . VAL A 1 88 ? 1.901 -8.012 -9.017 1.00 89.06 88 VAL A CA 1
ATOM 599 C C . VAL A 1 88 ? 2.162 -8.678 -10.355 1.00 89.06 88 VAL A C 1
ATOM 601 O O . VAL A 1 88 ? 1.498 -8.402 -11.357 1.00 89.06 88 VAL A O 1
ATOM 604 N N . PHE A 1 89 ? 3.164 -9.544 -10.369 1.00 85.56 89 PHE A N 1
ATOM 605 C CA . PHE A 1 89 ? 3.585 -10.291 -11.539 1.00 85.56 89 PHE A CA 1
ATOM 606 C C . PHE A 1 89 ? 3.210 -11.757 -11.365 1.00 85.56 89 PHE A C 1
ATOM 608 O O . PHE A 1 89 ? 3.276 -12.323 -10.280 1.00 85.56 89 PHE A O 1
ATOM 615 N N . GLY A 1 90 ? 2.835 -12.391 -12.460 1.00 82.06 90 GLY A N 1
ATOM 616 C CA . GLY A 1 90 ? 2.821 -13.826 -12.647 1.00 82.06 90 GLY A CA 1
ATOM 617 C C . GLY A 1 90 ? 4.204 -14.305 -13.062 1.00 82.06 90 GLY A C 1
ATOM 618 O O . GLY A 1 90 ? 5.113 -13.518 -13.336 1.00 82.06 90 GLY A O 1
ATOM 619 N N . ALA A 1 91 ? 4.370 -15.622 -13.121 1.00 78.31 91 ALA A N 1
ATOM 620 C CA . ALA A 1 91 ? 5.644 -16.220 -13.491 1.00 78.31 91 ALA A CA 1
ATOM 621 C C . ALA A 1 91 ? 6.116 -15.723 -14.872 1.00 78.31 91 ALA A C 1
ATOM 623 O O . ALA A 1 91 ? 5.415 -15.891 -15.869 1.00 78.31 91 ALA A O 1
ATOM 624 N N . GLY A 1 92 ? 7.307 -15.116 -14.915 1.00 73.44 92 GLY A N 1
ATOM 625 C CA . GLY A 1 92 ? 7.925 -14.609 -16.144 1.00 73.44 92 GLY A CA 1
ATOM 626 C C . GLY A 1 92 ? 7.299 -13.332 -16.719 1.00 73.44 92 GLY A C 1
ATOM 627 O O . GLY A 1 92 ? 7.668 -12.943 -17.823 1.00 73.44 92 GLY A O 1
ATOM 628 N N . ALA A 1 93 ? 6.367 -12.688 -16.005 1.00 77.62 93 ALA A N 1
ATOM 629 C CA . ALA A 1 93 ? 5.694 -11.470 -16.469 1.00 77.62 93 ALA A CA 1
ATOM 630 C C . ALA A 1 93 ? 6.462 -10.173 -16.150 1.00 77.62 93 ALA A C 1
ATOM 632 O O . ALA A 1 93 ? 6.159 -9.122 -16.712 1.00 77.62 93 ALA A O 1
ATOM 633 N N . GLY A 1 94 ? 7.431 -10.220 -15.233 1.00 72.19 94 GLY A N 1
ATOM 634 C CA . GLY A 1 94 ? 8.269 -9.072 -14.895 1.00 72.19 94 GLY A CA 1
ATOM 635 C C . GLY A 1 94 ? 9.468 -8.915 -15.830 1.00 72.19 94 GLY A C 1
ATOM 636 O O . GLY A 1 94 ? 10.023 -9.907 -16.301 1.00 72.19 94 GLY A O 1
ATOM 637 N N . SER A 1 95 ? 9.897 -7.673 -16.073 1.00 72.69 95 SER A N 1
ATOM 638 C CA . SER A 1 95 ? 11.143 -7.379 -16.790 1.00 72.69 95 SER A CA 1
ATOM 639 C C . SER A 1 95 ? 11.977 -6.310 -16.083 1.00 72.69 95 SER A C 1
ATOM 641 O O . SER A 1 95 ? 11.454 -5.318 -15.569 1.00 72.69 95 SER A O 1
ATOM 643 N N . GLU A 1 96 ? 13.294 -6.527 -16.065 1.00 75.62 96 GLU A N 1
ATOM 644 C CA . GLU A 1 96 ? 14.268 -5.643 -15.417 1.00 75.62 96 GLU A CA 1
ATOM 645 C C . GLU A 1 96 ? 14.193 -4.222 -15.991 1.00 75.62 96 GLU A C 1
ATOM 647 O O . GLU A 1 96 ? 14.096 -3.246 -15.253 1.00 75.62 96 GLU A O 1
ATOM 652 N N . SER A 1 97 ? 14.156 -4.115 -17.323 1.00 78.12 97 SER A N 1
ATOM 653 C CA . SER A 1 97 ? 14.099 -2.840 -18.042 1.00 78.12 97 SER A CA 1
ATOM 654 C C . SER A 1 97 ? 12.880 -2.005 -17.667 1.00 78.12 97 SER A C 1
ATOM 656 O O . SER A 1 97 ? 12.963 -0.785 -17.601 1.00 78.12 97 SER A O 1
ATOM 658 N N . TRP A 1 98 ? 11.746 -2.659 -17.420 1.00 77.75 98 TRP A N 1
ATOM 659 C CA . TRP A 1 98 ? 10.511 -1.970 -17.081 1.00 77.75 98 TRP A CA 1
ATOM 660 C C . TRP A 1 98 ? 10.521 -1.487 -15.621 1.00 77.75 98 TRP A C 1
ATOM 662 O O . TRP A 1 98 ? 10.148 -0.346 -15.364 1.00 77.75 98 TRP A O 1
ATOM 672 N N . LEU A 1 99 ? 11.021 -2.292 -14.671 1.00 78.31 99 LEU A N 1
ATOM 673 C CA . LEU A 1 99 ? 11.187 -1.838 -13.282 1.00 78.31 99 LEU A CA 1
ATOM 674 C C . LEU A 1 99 ? 12.174 -0.673 -13.177 1.00 78.31 99 LEU A C 1
ATOM 676 O O . LEU A 1 99 ? 11.953 0.241 -12.386 1.00 78.31 99 LEU A O 1
ATOM 680 N N . ARG A 1 100 ? 13.244 -0.700 -13.980 1.00 81.81 100 ARG A N 1
ATOM 681 C CA . ARG A 1 100 ? 14.188 0.417 -14.078 1.00 81.81 100 ARG A CA 1
ATOM 682 C C . ARG A 1 100 ? 13.509 1.678 -14.599 1.00 81.81 100 ARG A C 1
ATOM 684 O O . ARG A 1 100 ? 13.600 2.696 -13.927 1.00 81.81 100 ARG A O 1
ATOM 691 N N . ALA A 1 101 ? 12.763 1.588 -15.701 1.00 81.69 101 ALA A N 1
ATOM 692 C CA . ALA A 1 101 ? 12.023 2.726 -16.249 1.00 81.69 101 ALA A CA 1
ATOM 693 C C . ALA A 1 101 ? 11.034 3.321 -15.230 1.00 81.69 101 ALA A C 1
ATOM 695 O O . ALA A 1 101 ? 11.015 4.527 -15.018 1.00 81.69 101 ALA A O 1
ATOM 696 N N . LEU A 1 102 ? 10.277 2.479 -14.517 1.00 78.50 102 LEU A N 1
ATOM 697 C CA . LEU A 1 102 ? 9.395 2.943 -13.444 1.00 78.50 102 LEU A CA 1
ATOM 698 C C . LEU A 1 102 ? 10.172 3.639 -12.314 1.00 78.50 102 LEU A C 1
ATOM 700 O O . LEU A 1 102 ? 9.752 4.683 -11.816 1.00 78.50 102 LEU A O 1
ATOM 704 N N . GLY A 1 103 ? 11.280 3.038 -11.875 1.00 82.25 103 GLY A N 1
ATOM 705 C CA . GLY A 1 103 ? 12.142 3.612 -10.847 1.00 82.25 103 GLY A CA 1
ATOM 706 C C . GLY A 1 103 ? 12.711 4.967 -11.265 1.00 82.25 103 GLY A C 1
ATOM 707 O O . GLY A 1 103 ? 12.763 5.880 -10.447 1.00 82.25 103 GLY A O 1
ATOM 708 N N . GLU A 1 104 ? 13.095 5.117 -12.529 1.00 84.06 104 GLU A N 1
ATOM 709 C CA . GLU A 1 104 ? 13.562 6.377 -13.112 1.00 84.06 104 GLU A CA 1
ATOM 710 C C . GLU A 1 104 ? 12.441 7.422 -13.176 1.00 84.06 104 GLU A C 1
ATOM 712 O O . GLU A 1 104 ? 12.654 8.554 -12.741 1.00 84.06 104 GLU A O 1
ATOM 717 N N . ASP A 1 105 ? 11.237 7.046 -13.616 1.00 81.75 105 ASP A N 1
ATOM 718 C CA . ASP A 1 105 ? 10.075 7.940 -13.680 1.00 81.75 105 ASP A CA 1
ATOM 719 C C . ASP A 1 105 ? 9.716 8.493 -12.294 1.00 81.75 105 ASP A C 1
ATOM 721 O O . ASP A 1 105 ? 9.541 9.701 -12.115 1.00 81.75 105 ASP A O 1
ATOM 725 N N . LEU A 1 106 ? 9.645 7.625 -11.282 1.00 79.81 106 LEU A N 1
ATOM 726 C CA . LEU A 1 106 ? 9.354 8.018 -9.899 1.00 79.81 106 LEU A CA 1
ATOM 727 C C . LEU A 1 106 ? 10.460 8.890 -9.305 1.00 79.81 106 LEU A C 1
ATOM 729 O O . LEU A 1 106 ? 10.190 9.857 -8.587 1.00 79.81 106 LEU A O 1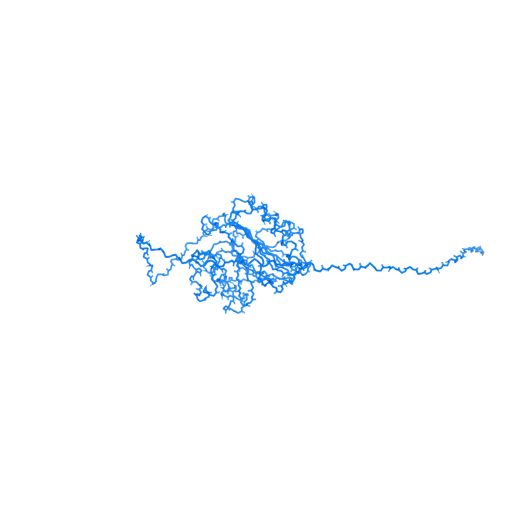
ATOM 733 N N . HIS A 1 107 ? 11.715 8.578 -9.624 1.00 84.50 107 HIS A N 1
ATOM 734 C CA . HIS A 1 107 ? 12.848 9.388 -9.199 1.00 84.50 107 HIS A CA 1
ATOM 735 C C . HIS A 1 107 ? 12.807 10.772 -9.834 1.00 84.50 107 HIS A C 1
ATOM 737 O O . HIS A 1 107 ? 12.979 11.783 -9.149 1.00 84.50 107 HIS A O 1
ATOM 743 N N . GLN A 1 108 ? 12.504 10.842 -11.128 1.00 83.12 108 GLN A N 1
ATOM 744 C CA . GLN A 1 108 ? 12.345 12.092 -11.849 1.00 83.12 108 GLN A CA 1
ATOM 745 C C . GLN A 1 108 ? 11.180 12.915 -11.287 1.00 83.12 108 GLN A C 1
ATOM 747 O O . GLN A 1 108 ? 11.340 14.119 -11.081 1.00 83.12 108 GLN A O 1
ATOM 752 N N . GLN A 1 109 ? 10.050 12.284 -10.962 1.00 77.75 109 GLN A N 1
ATOM 753 C CA . GLN A 1 109 ? 8.927 12.944 -10.289 1.00 77.75 109 GLN A CA 1
ATOM 754 C C . GLN A 1 109 ? 9.347 13.521 -8.932 1.00 77.75 109 GLN A C 1
ATOM 756 O O . GLN A 1 109 ? 9.063 14.685 -8.650 1.00 77.75 109 GLN A O 1
ATOM 761 N N . SER A 1 110 ? 10.121 12.772 -8.135 1.00 77.75 110 SER A N 1
ATOM 762 C CA . SER A 1 110 ? 10.652 13.259 -6.851 1.00 77.75 110 SER A CA 1
ATOM 763 C C . SER A 1 110 ? 11.576 14.477 -7.000 1.00 77.75 110 SER A C 1
ATOM 765 O O . SER A 1 110 ? 11.618 15.337 -6.124 1.00 77.75 110 SER A O 1
ATOM 767 N N . ARG A 1 111 ? 12.289 14.588 -8.132 1.00 79.56 111 ARG A N 1
ATOM 768 C CA . ARG A 1 111 ? 13.148 15.739 -8.466 1.00 79.56 111 ARG A CA 1
ATOM 769 C C . ARG A 1 111 ? 12.347 16.949 -8.949 1.00 79.56 111 ARG A C 1
ATOM 771 O O . ARG A 1 111 ? 12.761 18.085 -8.730 1.00 79.56 111 ARG A O 1
ATOM 778 N N . GLN A 1 112 ? 11.234 16.715 -9.642 1.00 72.56 112 GLN A N 1
ATOM 779 C CA . GLN A 1 112 ? 10.374 17.770 -10.186 1.00 72.56 112 GLN A CA 1
ATOM 780 C C . GLN A 1 112 ? 9.419 18.342 -9.129 1.00 72.56 112 GLN A C 1
ATOM 782 O O . GLN A 1 112 ? 9.092 19.530 -9.165 1.00 72.56 112 GLN A O 1
ATOM 787 N N . GLY A 1 113 ? 8.989 17.516 -8.176 1.00 61.44 113 GLY A N 1
ATOM 788 C CA . GLY A 1 113 ? 8.109 17.915 -7.090 1.00 61.44 113 GLY A CA 1
ATOM 789 C C . GLY A 1 113 ? 8.863 18.617 -5.962 1.00 61.44 113 GLY A C 1
ATOM 790 O O . GLY A 1 113 ? 9.836 18.105 -5.420 1.00 61.44 113 GLY A O 1
ATOM 791 N N . ARG A 1 114 ? 8.359 19.769 -5.502 1.00 54.50 114 ARG A N 1
ATOM 792 C CA . ARG A 1 114 ? 8.771 20.334 -4.199 1.00 54.50 114 ARG A CA 1
ATOM 793 C C . ARG A 1 114 ? 8.318 19.471 -3.008 1.00 54.50 114 ARG A C 1
ATOM 795 O O . ARG A 1 114 ? 8.758 19.739 -1.896 1.00 54.50 114 ARG A O 1
ATOM 802 N N . ALA A 1 115 ? 7.458 18.483 -3.253 1.00 56.06 115 ALA A N 1
ATOM 803 C CA . ALA A 1 115 ? 6.560 17.897 -2.271 1.00 56.06 115 ALA A CA 1
ATOM 804 C C . ALA A 1 115 ? 7.062 16.570 -1.659 1.00 56.06 115 ALA A C 1
ATOM 806 O O . ALA A 1 115 ? 6.810 16.305 -0.498 1.00 56.06 115 ALA A O 1
ATOM 807 N N . SER A 1 116 ? 7.849 15.753 -2.360 1.00 65.94 116 SER A N 1
ATOM 808 C CA . SER A 1 116 ? 8.258 14.427 -1.858 1.00 65.94 116 SER A CA 1
ATOM 809 C C . SER A 1 116 ? 9.632 14.434 -1.171 1.00 65.94 116 SER A C 1
ATOM 811 O O . SER A 1 116 ? 10.620 13.946 -1.722 1.00 65.94 116 SER A O 1
ATOM 813 N N . ARG A 1 117 ? 9.714 15.048 0.016 1.00 78.06 117 ARG A N 1
ATOM 814 C CA . ARG A 1 117 ? 10.980 15.255 0.752 1.00 78.06 117 ARG A CA 1
ATOM 815 C C . ARG A 1 117 ? 11.173 14.344 1.962 1.00 78.06 117 ARG A C 1
ATOM 817 O O . ARG A 1 117 ? 12.268 14.287 2.507 1.00 78.06 117 ARG A O 1
ATOM 824 N N . ASP A 1 118 ? 10.150 13.604 2.368 1.00 85.81 118 ASP A N 1
ATOM 825 C CA . ASP A 1 118 ? 10.117 12.979 3.698 1.00 85.81 118 ASP A CA 1
ATOM 826 C C . ASP A 1 118 ? 10.447 11.486 3.666 1.00 85.81 118 ASP A C 1
ATOM 828 O O . ASP A 1 118 ? 9.923 10.684 4.455 1.00 85.81 118 ASP A O 1
ATOM 832 N N . GLY A 1 119 ? 11.316 11.137 2.717 1.00 89.62 119 GLY A N 1
ATOM 833 C CA . GLY A 1 119 ? 11.864 9.811 2.515 1.00 89.62 119 GLY A CA 1
ATOM 834 C C . GLY A 1 119 ? 11.189 8.994 1.415 1.00 89.62 119 GLY A C 1
ATOM 835 O O . GLY A 1 119 ? 10.253 9.422 0.738 1.00 89.62 119 GLY A O 1
ATOM 836 N N . TRP A 1 120 ? 11.690 7.782 1.232 1.00 91.75 120 TRP A N 1
ATOM 837 C CA . TRP A 1 120 ? 11.203 6.812 0.262 1.00 91.75 120 TRP A CA 1
ATOM 838 C C . TRP A 1 120 ? 11.369 5.389 0.786 1.00 91.75 120 TRP A C 1
ATOM 840 O O . TRP A 1 120 ? 12.187 5.113 1.671 1.00 91.75 120 TRP A O 1
ATOM 850 N N . GLY A 1 121 ? 10.611 4.468 0.205 1.00 92.31 121 GLY A N 1
ATOM 851 C CA . GLY A 1 121 ? 10.764 3.056 0.488 1.00 92.31 121 GLY A CA 1
ATOM 852 C C . GLY A 1 121 ? 10.235 2.165 -0.618 1.00 92.31 121 GLY A C 1
ATOM 853 O O . GLY A 1 121 ? 9.211 2.442 -1.240 1.00 92.31 121 GLY A O 1
ATOM 854 N N . PHE A 1 122 ? 10.928 1.052 -0.813 1.00 92.44 122 PHE A N 1
ATOM 855 C CA . PHE A 1 122 ? 10.476 -0.075 -1.607 1.00 92.44 122 PHE A CA 1
ATOM 856 C C . PHE A 1 122 ? 10.416 -1.316 -0.739 1.00 92.44 122 PHE A C 1
ATOM 858 O O . PHE A 1 122 ? 11.213 -1.502 0.184 1.00 92.44 122 PHE A O 1
ATOM 865 N N . ALA A 1 123 ? 9.501 -2.205 -1.079 1.00 93.00 123 ALA A N 1
ATOM 866 C CA . ALA A 1 123 ? 9.473 -3.536 -0.536 1.00 93.00 123 ALA A CA 1
ATOM 867 C C . ALA A 1 123 ? 9.037 -4.542 -1.594 1.00 93.00 123 ALA A C 1
ATOM 869 O O . ALA A 1 123 ? 8.249 -4.235 -2.489 1.00 93.00 123 ALA A O 1
ATOM 870 N N . TYR A 1 124 ? 9.568 -5.752 -1.494 1.00 91.38 124 TYR A N 1
ATOM 871 C CA . TYR A 1 124 ? 9.216 -6.829 -2.403 1.00 91.38 124 TYR A CA 1
ATOM 872 C C . TYR A 1 124 ? 9.281 -8.189 -1.721 1.00 91.38 124 TYR A C 1
ATOM 874 O O . TYR A 1 124 ? 9.997 -8.397 -0.736 1.00 91.38 124 TYR A O 1
ATOM 882 N N . PHE A 1 125 ? 8.522 -9.128 -2.272 1.00 88.75 125 PHE A N 1
ATOM 883 C CA . PHE A 1 125 ? 8.557 -10.527 -1.871 1.00 88.75 125 PHE A CA 1
ATOM 884 C C . PHE A 1 125 ? 9.404 -11.317 -2.862 1.00 88.75 125 PHE A C 1
ATOM 886 O O . PHE A 1 125 ? 9.291 -11.144 -4.077 1.00 88.75 125 PHE A O 1
ATOM 893 N N . LEU A 1 126 ? 10.257 -12.199 -2.343 1.00 83.44 126 LEU A N 1
ATOM 894 C CA . LEU A 1 126 ? 11.022 -13.112 -3.183 1.00 83.44 126 LEU A CA 1
ATOM 895 C C . LEU A 1 126 ? 10.093 -14.136 -3.826 1.00 83.44 126 LEU A C 1
ATOM 897 O O . LEU A 1 126 ? 9.245 -14.722 -3.152 1.00 83.44 126 LEU A O 1
ATOM 901 N N . SER A 1 127 ? 10.310 -14.391 -5.114 1.00 75.06 127 SER A N 1
ATOM 902 C CA . SER A 1 127 ? 9.573 -15.408 -5.851 1.00 75.06 127 SER A CA 1
ATOM 903 C C . SER A 1 127 ? 10.512 -16.249 -6.721 1.00 75.06 127 SER A C 1
ATOM 905 O O . SER A 1 127 ? 11.143 -15.696 -7.621 1.00 75.06 127 SER A O 1
ATOM 907 N N . PRO A 1 128 ? 10.631 -17.568 -6.468 1.00 74.56 128 PRO A N 1
ATOM 908 C CA . PRO A 1 128 ? 10.043 -18.274 -5.328 1.00 74.56 128 PRO A CA 1
ATOM 909 C C . PRO A 1 128 ? 10.623 -17.775 -3.986 1.00 74.56 128 PRO A C 1
ATOM 911 O O . PRO A 1 128 ? 11.768 -17.312 -3.949 1.00 74.56 128 PRO A O 1
ATOM 914 N N . PRO A 1 129 ? 9.873 -17.883 -2.875 1.00 78.31 129 PRO A N 1
ATOM 915 C CA . PRO A 1 129 ? 10.395 -17.536 -1.560 1.00 78.31 129 PRO A CA 1
ATOM 916 C C . PRO A 1 129 ? 11.582 -18.439 -1.213 1.00 78.31 129 PRO A C 1
ATOM 918 O O . PRO A 1 129 ? 11.555 -19.653 -1.439 1.00 78.31 129 PRO A O 1
ATOM 921 N N . LEU A 1 130 ? 12.634 -17.853 -0.643 1.00 80.56 130 LEU A N 1
ATOM 922 C CA . LEU A 1 130 ? 13.752 -18.632 -0.120 1.00 80.56 130 LEU A CA 1
ATOM 923 C C . LEU A 1 130 ? 13.365 -19.210 1.252 1.00 80.56 130 LEU A C 1
ATOM 925 O O . LEU A 1 130 ? 12.827 -18.469 2.073 1.00 80.56 130 LEU A O 1
ATOM 929 N N . PRO A 1 131 ? 13.681 -20.483 1.566 1.00 77.38 131 PRO A N 1
ATOM 930 C CA . PRO A 1 131 ? 13.255 -21.123 2.818 1.00 77.38 131 PRO A CA 1
ATOM 931 C C . PRO A 1 131 ? 13.662 -20.385 4.103 1.00 77.38 131 PRO A C 1
ATOM 933 O O . PRO A 1 131 ? 13.035 -20.555 5.143 1.00 77.38 131 PRO A O 1
ATOM 936 N N . TRP A 1 132 ? 14.722 -19.578 4.042 1.00 81.00 132 TRP A N 1
ATOM 937 C CA . TRP A 1 132 ? 15.244 -18.791 5.162 1.00 81.00 132 TRP A CA 1
ATOM 938 C C . TRP A 1 132 ? 14.854 -17.305 5.109 1.00 81.00 132 TRP A C 1
ATOM 940 O O . TRP A 1 132 ? 15.248 -16.544 5.989 1.00 81.00 132 TRP A O 1
ATOM 950 N N . ILE A 1 133 ? 14.094 -16.875 4.096 1.00 78.44 133 ILE A N 1
ATOM 951 C CA . ILE A 1 133 ? 13.594 -15.501 3.952 1.00 78.44 133 ILE A CA 1
ATOM 952 C C . ILE A 1 133 ? 12.074 -15.560 3.815 1.00 78.44 133 ILE A C 1
ATOM 954 O O . ILE A 1 133 ? 11.528 -15.587 2.718 1.00 78.44 133 ILE A O 1
ATOM 958 N N . ALA A 1 134 ? 11.398 -15.589 4.963 1.00 77.81 134 ALA A N 1
ATOM 959 C CA . ALA A 1 134 ? 9.937 -15.587 5.038 1.00 77.81 134 ALA A CA 1
ATOM 960 C C . ALA A 1 134 ? 9.328 -14.173 5.061 1.00 77.81 134 ALA A C 1
ATOM 962 O O . ALA A 1 134 ? 8.112 -14.037 4.982 1.00 77.81 134 ALA A O 1
ATOM 963 N N . ARG A 1 135 ? 10.159 -13.133 5.211 1.00 86.75 135 ARG A N 1
ATOM 964 C CA . ARG A 1 135 ? 9.743 -11.726 5.316 1.00 86.75 135 ARG A CA 1
ATOM 965 C C . ARG A 1 135 ? 9.988 -10.969 4.007 1.00 86.75 135 ARG A C 1
ATOM 967 O O . ARG A 1 135 ? 10.923 -11.338 3.290 1.00 86.75 135 ARG A O 1
ATOM 974 N N . PRO A 1 136 ? 9.222 -9.905 3.715 1.00 91.69 136 PRO A N 1
ATOM 975 C CA . PRO A 1 136 ? 9.525 -9.014 2.605 1.00 91.69 136 PRO A CA 1
ATOM 976 C C . PRO A 1 136 ? 10.907 -8.381 2.791 1.00 91.69 136 PRO A C 1
ATOM 978 O O . PRO A 1 136 ? 11.360 -8.133 3.914 1.00 91.69 136 PRO A O 1
ATOM 981 N N . ILE A 1 137 ? 11.584 -8.124 1.677 1.00 92.06 137 ILE A N 1
ATOM 982 C CA . ILE A 1 137 ? 12.797 -7.311 1.662 1.00 92.06 137 ILE A CA 1
ATOM 983 C C . ILE A 1 137 ? 12.350 -5.860 1.576 1.00 92.06 137 ILE A C 1
ATOM 985 O O . ILE A 1 137 ? 11.525 -5.530 0.730 1.00 92.06 137 ILE A O 1
ATOM 989 N N . MET A 1 138 ? 12.869 -5.016 2.466 1.00 92.38 138 MET A N 1
ATOM 990 C CA . MET A 1 138 ? 12.508 -3.604 2.570 1.00 92.38 138 MET A CA 1
ATOM 991 C C . MET A 1 138 ? 13.760 -2.747 2.431 1.00 92.38 138 MET A C 1
ATOM 993 O O . MET A 1 138 ? 14.753 -2.977 3.121 1.00 92.38 138 MET A O 1
ATOM 997 N N . LEU A 1 139 ? 13.695 -1.755 1.551 1.00 92.44 139 LEU A N 1
ATOM 998 C CA . LEU A 1 139 ? 14.773 -0.825 1.243 1.00 92.44 139 LEU A CA 1
ATOM 999 C C . LEU A 1 139 ? 14.217 0.582 1.426 1.00 92.44 139 LEU A C 1
ATOM 1001 O O . LEU A 1 139 ? 13.295 0.967 0.714 1.00 92.44 139 LEU A O 1
ATOM 1005 N N . ARG A 1 140 ? 14.726 1.316 2.418 1.00 92.00 140 ARG A N 1
ATOM 1006 C CA . ARG A 1 140 ? 14.175 2.610 2.837 1.00 92.00 140 ARG A CA 1
ATOM 1007 C C . ARG A 1 140 ? 15.264 3.652 3.057 1.00 92.00 140 ARG A C 1
ATOM 1009 O O . ARG A 1 140 ? 16.387 3.327 3.467 1.00 92.00 140 ARG A O 1
ATOM 1016 N N . GLY A 1 141 ? 14.904 4.905 2.813 1.00 89.12 141 GLY A N 1
ATOM 1017 C CA . GLY A 1 141 ? 15.725 6.070 3.104 1.00 89.12 141 GLY A CA 1
ATOM 1018 C C . GLY A 1 141 ? 14.870 7.199 3.662 1.00 89.12 141 GLY A C 1
ATOM 1019 O O . GLY A 1 141 ? 13.858 7.558 3.070 1.00 89.12 141 GLY A O 1
ATOM 1020 N N . GLY A 1 142 ? 15.272 7.763 4.802 1.00 87.25 142 GLY A N 1
ATOM 1021 C CA . GLY A 1 142 ? 14.619 8.948 5.369 1.00 87.25 142 GLY A CA 1
ATOM 1022 C C . GLY A 1 142 ? 14.942 10.252 4.630 1.00 87.25 142 GLY A C 1
ATOM 1023 O O . GLY A 1 142 ? 14.211 11.225 4.775 1.00 87.25 142 GLY A O 1
ATOM 1024 N N . ALA A 1 143 ? 16.015 10.278 3.830 1.00 87.00 143 ALA A N 1
ATOM 1025 C CA . ALA A 1 143 ? 16.348 11.411 2.969 1.00 87.00 143 ALA A CA 1
ATOM 1026 C C . ALA A 1 143 ? 15.439 11.447 1.724 1.00 87.00 143 ALA A C 1
ATOM 1028 O O . ALA A 1 143 ? 15.002 10.383 1.271 1.00 87.00 143 ALA A O 1
ATOM 1029 N N . PRO A 1 144 ? 15.178 12.629 1.133 1.00 86.62 144 PRO A N 1
ATOM 1030 C CA . PRO A 1 144 ? 14.470 12.733 -0.140 1.00 86.62 144 PRO A CA 1
ATOM 1031 C C . PRO A 1 144 ? 15.063 11.794 -1.197 1.00 86.62 144 PRO A C 1
ATOM 1033 O O . PRO A 1 144 ? 16.282 11.689 -1.326 1.00 86.62 144 PRO A O 1
ATOM 1036 N N . ALA A 1 145 ? 14.216 11.154 -2.007 1.00 85.88 145 ALA A N 1
ATOM 1037 C CA . ALA A 1 145 ? 14.679 10.258 -3.074 1.00 85.88 145 ALA A CA 1
ATOM 1038 C C . ALA A 1 145 ? 15.649 10.952 -4.051 1.00 85.88 145 ALA A C 1
ATOM 1040 O O . ALA A 1 145 ? 16.622 10.353 -4.499 1.00 85.88 145 ALA A O 1
ATOM 1041 N N . CYS A 1 146 ? 15.421 12.238 -4.327 1.00 83.50 146 CYS A N 1
ATOM 1042 C CA . CYS A 1 146 ? 16.272 13.067 -5.180 1.00 83.50 146 CYS A CA 1
ATOM 1043 C C . CYS A 1 146 ? 17.634 13.441 -4.568 1.00 83.50 146 CYS A C 1
ATOM 1045 O O . CYS A 1 146 ? 18.491 13.953 -5.285 1.00 83.50 146 CYS A O 1
ATOM 1047 N N . GLU A 1 147 ? 17.829 13.210 -3.267 1.00 86.50 147 GLU A N 1
ATOM 1048 C CA . GLU A 1 147 ? 19.091 13.427 -2.549 1.00 86.50 147 GLU A CA 1
ATOM 1049 C C . GLU A 1 147 ? 19.807 12.100 -2.222 1.00 86.50 147 GLU A C 1
ATOM 1051 O O . GLU A 1 147 ? 20.972 12.113 -1.828 1.00 86.50 147 GLU A O 1
ATOM 1056 N N . ASP A 1 148 ? 19.142 10.954 -2.419 1.00 84.56 148 ASP A N 1
ATOM 1057 C CA . ASP A 1 148 ? 19.643 9.607 -2.108 1.00 84.56 148 ASP A CA 1
ATOM 1058 C C . ASP A 1 148 ? 19.816 8.735 -3.370 1.00 84.56 148 ASP A C 1
ATOM 1060 O O . ASP A 1 148 ? 19.559 7.528 -3.362 1.00 84.56 148 ASP A O 1
ATOM 1064 N N . ASP A 1 149 ? 20.259 9.355 -4.472 1.00 83.88 149 ASP A N 1
ATOM 1065 C CA . ASP A 1 149 ? 20.397 8.742 -5.805 1.00 83.88 149 ASP A CA 1
ATOM 1066 C C . ASP A 1 149 ? 21.069 7.359 -5.759 1.00 83.88 149 ASP A C 1
ATOM 1068 O O . ASP A 1 149 ? 20.572 6.392 -6.332 1.00 83.88 149 ASP A O 1
ATOM 1072 N N . SER A 1 150 ? 22.182 7.236 -5.028 1.00 89.44 150 SER A N 1
ATOM 1073 C CA . SER A 1 150 ? 22.958 5.990 -4.989 1.00 89.44 150 SER A CA 1
ATOM 1074 C C . SER A 1 150 ? 22.215 4.828 -4.320 1.00 89.44 150 SER A C 1
ATOM 1076 O O . SER A 1 150 ? 22.309 3.692 -4.787 1.00 89.44 150 SER A O 1
ATOM 1078 N N . ARG A 1 151 ? 21.462 5.084 -3.240 1.00 90.56 151 ARG A N 1
ATOM 1079 C CA . ARG A 1 151 ? 20.686 4.037 -2.558 1.00 90.56 151 ARG A CA 1
ATOM 1080 C C . ARG A 1 151 ? 19.398 3.745 -3.309 1.00 90.56 151 ARG A C 1
ATOM 1082 O O . ARG A 1 151 ? 18.991 2.587 -3.337 1.00 90.56 151 ARG A O 1
ATOM 1089 N N . TRP A 1 152 ? 18.803 4.752 -3.947 1.00 89.00 152 TRP A N 1
ATOM 1090 C CA . TRP A 1 152 ? 17.664 4.572 -4.840 1.00 89.00 152 TRP A CA 1
ATOM 1091 C C . TRP A 1 152 ? 18.015 3.654 -6.016 1.00 89.00 152 TRP A C 1
ATOM 1093 O O . TRP A 1 152 ? 17.372 2.622 -6.204 1.00 89.00 152 TRP A O 1
ATOM 1103 N N . GLU A 1 153 ? 19.072 3.972 -6.772 1.00 89.19 153 GLU A N 1
ATOM 1104 C CA . GLU A 1 153 ? 19.518 3.160 -7.912 1.00 89.19 153 GLU A CA 1
ATOM 1105 C C . GLU A 1 153 ? 19.902 1.740 -7.487 1.00 89.19 153 GLU A C 1
ATOM 1107 O O . GLU A 1 153 ? 19.531 0.771 -8.155 1.00 89.19 153 GLU A O 1
ATOM 1112 N N . ALA A 1 154 ? 20.596 1.597 -6.352 1.00 89.69 154 ALA A N 1
ATOM 1113 C CA . ALA A 1 154 ? 20.919 0.288 -5.794 1.00 89.69 154 ALA A CA 1
ATOM 1114 C C . ALA A 1 154 ? 19.655 -0.508 -5.438 1.00 89.69 154 ALA A C 1
ATOM 1116 O O . ALA A 1 154 ? 19.598 -1.707 -5.707 1.00 89.69 154 ALA A O 1
ATOM 1117 N N . ALA A 1 155 ? 18.632 0.146 -4.881 1.00 89.56 155 ALA A N 1
ATOM 1118 C CA . ALA A 1 155 ? 17.379 -0.507 -4.540 1.00 89.56 155 ALA A CA 1
ATOM 1119 C C . ALA A 1 155 ? 16.603 -0.959 -5.780 1.00 89.56 155 ALA A C 1
ATOM 1121 O O . ALA A 1 155 ? 16.173 -2.109 -5.841 1.00 89.56 155 ALA A O 1
ATOM 1122 N N . ILE A 1 156 ? 16.484 -0.100 -6.795 1.00 86.94 156 ILE A N 1
ATOM 1123 C CA . ILE A 1 156 ? 15.862 -0.467 -8.073 1.00 86.94 156 ILE A CA 1
ATOM 1124 C C . ILE A 1 156 ? 16.625 -1.616 -8.738 1.00 86.94 156 ILE A C 1
ATOM 1126 O O . ILE A 1 156 ? 16.002 -2.578 -9.184 1.00 86.94 156 ILE A O 1
ATOM 1130 N N . GLY A 1 157 ? 17.961 -1.560 -8.756 1.00 86.38 157 GLY A N 1
ATOM 1131 C CA . GLY A 1 157 ? 18.800 -2.642 -9.269 1.00 86.38 157 GLY A CA 1
ATOM 1132 C C . GLY A 1 157 ? 18.570 -3.959 -8.530 1.00 86.38 157 GLY A C 1
ATOM 1133 O O . GLY A 1 157 ? 18.360 -4.985 -9.166 1.00 86.38 157 GLY A O 1
ATOM 1134 N N . GLU A 1 158 ? 18.512 -3.934 -7.196 1.00 88.00 158 GLU A N 1
ATOM 1135 C CA . GLU A 1 158 ? 18.259 -5.136 -6.400 1.00 88.00 158 GLU A CA 1
ATOM 1136 C C . GLU A 1 158 ? 16.883 -5.751 -6.692 1.00 88.00 158 GLU A C 1
ATOM 1138 O O . GLU A 1 158 ? 16.778 -6.967 -6.875 1.00 88.00 158 GLU A O 1
ATOM 1143 N N . ILE A 1 159 ? 15.830 -4.931 -6.764 1.00 86.31 159 ILE A N 1
ATOM 1144 C CA . ILE A 1 159 ? 14.474 -5.404 -7.076 1.00 86.31 159 ILE A CA 1
ATOM 1145 C C . ILE A 1 159 ? 14.439 -5.992 -8.488 1.00 86.31 159 ILE A C 1
ATOM 1147 O O . ILE A 1 159 ? 13.832 -7.039 -8.704 1.00 86.31 159 ILE A O 1
ATOM 1151 N N . ALA A 1 160 ? 15.102 -5.352 -9.447 1.00 81.25 160 ALA A N 1
ATOM 1152 C CA . ALA A 1 160 ? 15.125 -5.817 -10.824 1.00 81.25 160 ALA A CA 1
ATOM 1153 C C . ALA A 1 160 ? 15.900 -7.146 -10.971 1.00 81.25 160 ALA A C 1
ATOM 1155 O O . ALA A 1 160 ? 15.427 -8.056 -11.653 1.00 81.25 160 ALA A O 1
ATOM 1156 N N . ASP A 1 161 ? 17.011 -7.302 -10.244 1.00 79.75 161 ASP A N 1
ATOM 1157 C CA . ASP A 1 161 ? 17.852 -8.505 -10.257 1.00 79.75 161 ASP A CA 1
ATOM 1158 C C . ASP A 1 161 ? 17.226 -9.689 -9.499 1.00 79.75 161 ASP A C 1
ATOM 1160 O O . ASP A 1 161 ? 17.377 -10.848 -9.895 1.00 79.75 161 ASP A O 1
ATOM 1164 N N . ARG A 1 162 ? 16.564 -9.426 -8.362 1.00 75.56 162 ARG A N 1
ATOM 1165 C CA . ARG A 1 162 ? 16.136 -10.468 -7.402 1.00 75.56 162 ARG A CA 1
ATOM 1166 C C . ARG A 1 162 ? 14.631 -10.604 -7.259 1.00 75.56 162 ARG A C 1
ATOM 1168 O O . ARG A 1 162 ? 14.143 -11.679 -6.914 1.00 75.56 162 ARG A O 1
ATOM 1175 N N . GLY A 1 163 ? 13.902 -9.525 -7.498 1.00 65.75 163 GLY A N 1
ATOM 1176 C CA . GLY A 1 163 ? 12.456 -9.459 -7.345 1.00 65.75 163 GLY A CA 1
ATOM 1177 C C . GLY A 1 163 ? 11.687 -10.046 -8.523 1.00 65.75 163 GLY A C 1
ATOM 1178 O O . GLY A 1 163 ? 10.488 -10.239 -8.394 1.00 65.75 163 GLY A O 1
ATOM 1179 N N . LEU A 1 164 ? 12.322 -10.362 -9.657 1.00 66.62 164 LEU A N 1
ATOM 1180 C CA . LEU A 1 164 ? 11.617 -10.766 -10.885 1.00 66.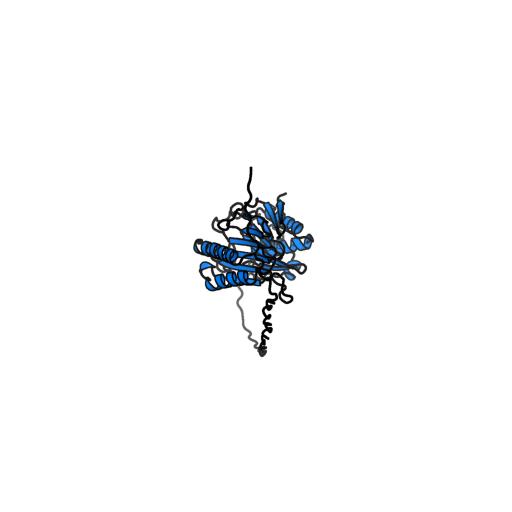62 164 LEU A CA 1
ATOM 1181 C C . LEU A 1 164 ? 11.733 -12.250 -11.269 1.00 66.62 164 LEU A C 1
ATOM 1183 O O . LEU A 1 164 ? 11.244 -12.654 -12.323 1.00 66.62 164 LEU A O 1
ATOM 1187 N N . ALA A 1 165 ? 12.339 -13.091 -10.429 1.00 62.91 165 ALA A N 1
ATOM 1188 C CA . ALA A 1 165 ? 12.546 -14.509 -10.747 1.00 62.91 165 ALA A CA 1
ATOM 1189 C C . ALA A 1 165 ? 11.262 -15.380 -10.702 1.00 62.91 165 ALA A C 1
ATOM 1191 O O . ALA A 1 165 ? 11.325 -16.582 -10.970 1.00 62.91 165 ALA A O 1
ATOM 1192 N N . GLY A 1 166 ? 10.093 -14.801 -10.402 1.00 58.16 166 GLY A N 1
ATOM 1193 C CA . GLY A 1 166 ? 8.826 -15.519 -10.249 1.00 58.16 166 GLY A CA 1
ATOM 1194 C C . GLY A 1 166 ? 7.627 -14.583 -10.087 1.00 58.16 166 GLY A C 1
ATOM 1195 O O . GLY A 1 166 ? 7.734 -13.386 -10.335 1.00 58.16 166 GLY A O 1
ATOM 1196 N N . ALA A 1 167 ? 6.476 -15.134 -9.685 1.00 55.34 167 ALA A N 1
ATOM 1197 C CA . ALA A 1 167 ? 5.300 -14.332 -9.359 1.00 55.34 167 ALA A CA 1
ATOM 1198 C C . ALA A 1 167 ? 5.576 -13.466 -8.122 1.00 55.34 167 ALA A C 1
ATOM 1200 O O . ALA A 1 167 ? 5.613 -13.993 -7.010 1.00 55.34 167 ALA A O 1
ATOM 1201 N N . SER A 1 168 ? 5.864 -12.186 -8.319 1.00 76.94 168 SER A N 1
ATOM 1202 C CA . SER A 1 168 ? 6.348 -11.300 -7.267 1.00 76.94 168 SER A CA 1
ATOM 1203 C C . SER A 1 168 ? 5.460 -10.084 -7.100 1.00 76.94 168 SER A C 1
ATOM 1205 O O . SER A 1 168 ? 4.793 -9.637 -8.035 1.00 76.94 168 SER A O 1
ATOM 1207 N N . VAL A 1 169 ? 5.471 -9.546 -5.885 1.00 87.69 169 VAL A N 1
ATOM 1208 C CA . VAL A 1 169 ? 4.915 -8.232 -5.599 1.00 87.69 169 VAL A CA 1
ATOM 1209 C C . VAL A 1 169 ? 6.058 -7.265 -5.356 1.00 87.69 169 VAL A C 1
ATOM 1211 O O . VAL A 1 169 ? 6.940 -7.543 -4.542 1.00 87.69 169 VAL A O 1
ATOM 1214 N N . VAL A 1 170 ? 6.012 -6.130 -6.049 1.00 88.75 170 VAL A N 1
ATOM 1215 C CA . VAL A 1 170 ? 6.848 -4.957 -5.787 1.00 88.75 170 VAL A CA 1
ATOM 1216 C C . VAL A 1 170 ? 5.931 -3.836 -5.333 1.00 88.75 170 VAL A C 1
ATOM 1218 O O . VAL A 1 170 ? 4.909 -3.571 -5.957 1.00 88.75 170 VAL A O 1
ATOM 1221 N N . PHE A 1 171 ? 6.298 -3.186 -4.243 1.00 91.06 171 PHE A N 1
ATOM 1222 C CA . PHE A 1 171 ? 5.518 -2.151 -3.591 1.00 91.06 171 PHE A CA 1
ATOM 1223 C C . PHE A 1 171 ? 6.445 -0.982 -3.284 1.00 91.06 171 PHE A C 1
ATOM 1225 O O . PHE A 1 171 ? 7.528 -1.194 -2.740 1.00 91.06 171 PHE A O 1
ATOM 1232 N N . GLY A 1 172 ? 6.047 0.248 -3.589 1.00 89.81 172 GLY A N 1
ATOM 1233 C CA . GLY A 1 172 ? 6.875 1.401 -3.271 1.00 89.81 172 GLY A CA 1
ATOM 1234 C C . GLY A 1 172 ? 6.104 2.670 -2.973 1.00 89.81 172 GLY A C 1
ATOM 1235 O O . GLY A 1 172 ? 4.926 2.824 -3.309 1.00 89.81 172 GLY A O 1
ATOM 1236 N N . HIS A 1 173 ? 6.804 3.567 -2.290 1.00 91.62 173 HIS A N 1
ATOM 1237 C CA . HIS A 1 173 ? 6.272 4.824 -1.810 1.00 91.62 173 HIS A CA 1
ATOM 1238 C C . HIS A 1 173 ? 7.357 5.901 -1.762 1.00 91.62 173 HIS A C 1
ATOM 1240 O O . HIS A 1 173 ? 8.439 5.683 -1.216 1.00 91.62 173 HIS A O 1
ATOM 1246 N N . VAL A 1 174 ? 7.041 7.083 -2.280 1.00 88.94 174 VAL A N 1
ATOM 1247 C CA . VAL A 1 174 ? 7.816 8.308 -2.068 1.00 88.94 174 VAL A CA 1
ATOM 1248 C C . VAL A 1 174 ? 6.981 9.231 -1.194 1.00 88.94 174 VAL A C 1
ATOM 1250 O O . VAL A 1 174 ? 5.839 9.546 -1.534 1.00 88.94 174 VAL A O 1
ATOM 1253 N N . ARG A 1 175 ? 7.531 9.608 -0.039 1.00 85.25 175 ARG A N 1
ATOM 1254 C CA . ARG A 1 175 ? 6.772 10.211 1.050 1.00 85.25 175 ARG A CA 1
ATOM 1255 C C . ARG A 1 175 ? 6.801 11.732 1.011 1.00 85.25 175 ARG A C 1
ATOM 1257 O O . ARG A 1 175 ? 7.840 12.369 0.854 1.00 85.25 175 ARG A O 1
ATOM 1264 N N . ASN A 1 176 ? 5.625 12.277 1.269 1.00 84.19 176 ASN A N 1
ATOM 1265 C CA . ASN A 1 176 ? 5.338 13.667 1.541 1.00 84.19 176 ASN A CA 1
ATOM 1266 C C . ASN A 1 176 ? 4.422 13.722 2.763 1.00 84.19 176 ASN A C 1
ATOM 1268 O O . ASN A 1 176 ? 3.236 13.393 2.721 1.00 84.19 176 ASN A O 1
ATOM 1272 N N . SER A 1 177 ? 5.018 14.019 3.896 1.00 75.75 177 SER A N 1
ATOM 1273 C CA . SER A 1 177 ? 4.423 13.773 5.186 1.00 75.75 177 SER A CA 1
ATOM 1274 C C . SER A 1 177 ? 3.361 14.814 5.542 1.00 75.75 177 SER A C 1
ATOM 1276 O O . SER A 1 177 ? 3.601 16.017 5.528 1.00 75.75 177 SER A O 1
ATOM 1278 N N . SER A 1 178 ? 2.197 14.344 5.985 1.00 69.00 178 SER A N 1
ATOM 1279 C CA . SER A 1 178 ? 1.212 15.147 6.723 1.00 69.00 178 SER A CA 1
ATOM 1280 C C . SER A 1 178 ? 1.436 15.109 8.242 1.00 69.00 178 SER A C 1
ATOM 1282 O O . SER A 1 178 ? 0.938 15.975 8.961 1.00 69.00 178 SER A O 1
ATOM 1284 N N . SER A 1 179 ? 2.186 14.116 8.744 1.00 62.91 179 SER A N 1
ATOM 1285 C CA . SER A 1 179 ? 2.434 13.890 10.173 1.00 62.91 179 SER A CA 1
ATOM 1286 C C . SER A 1 179 ? 3.756 13.143 10.440 1.00 62.91 179 SER A C 1
ATOM 1288 O O . SER A 1 179 ? 4.137 12.233 9.702 1.00 62.91 179 SER A O 1
ATOM 1290 N N . GLY A 1 180 ? 4.476 13.524 11.500 1.00 60.59 180 GLY A N 1
ATOM 1291 C CA . GLY A 1 180 ? 5.765 12.931 11.885 1.00 60.59 180 GLY A CA 1
ATOM 1292 C C . GLY A 1 180 ? 6.653 13.900 12.681 1.00 60.59 180 GLY A C 1
ATOM 1293 O O . GLY A 1 180 ? 6.273 15.062 12.853 1.00 60.59 180 GLY A O 1
ATOM 1294 N N . PRO A 1 181 ? 7.822 13.453 13.176 1.00 56.69 181 PRO A N 1
ATOM 1295 C CA . PRO A 1 181 ? 8.793 14.328 13.820 1.00 56.69 181 PRO A CA 1
ATOM 1296 C C . PRO A 1 181 ? 9.473 15.227 12.771 1.00 56.69 181 PRO A C 1
ATOM 1298 O O . PRO A 1 181 ? 9.435 14.935 11.578 1.00 56.69 181 PRO A O 1
ATOM 1301 N N . ASP A 1 182 ? 10.057 16.346 13.206 1.00 58.72 182 ASP A N 1
ATOM 1302 C CA . ASP A 1 182 ? 10.912 17.223 12.384 1.00 58.72 182 ASP A CA 1
ATOM 1303 C C . ASP A 1 182 ? 10.318 17.674 11.037 1.00 58.72 182 ASP A C 1
ATOM 1305 O O . ASP A 1 182 ? 10.985 17.690 10.006 1.00 58.72 182 ASP A O 1
ATOM 1309 N N . GLY A 1 183 ? 9.038 18.054 11.033 1.00 61.59 183 GLY A N 1
ATOM 1310 C CA . GLY A 1 183 ? 8.357 18.489 9.808 1.00 61.59 183 GLY A CA 1
ATOM 1311 C C . GLY A 1 183 ? 7.928 17.338 8.900 1.00 61.59 183 GLY A C 1
ATOM 1312 O O . GLY A 1 183 ? 7.467 17.593 7.796 1.00 61.59 183 GLY A O 1
ATOM 1313 N N . GLY A 1 184 ? 8.022 16.097 9.383 1.00 62.81 184 GLY A N 1
ATOM 1314 C CA . GLY A 1 184 ? 7.498 14.923 8.710 1.00 62.81 184 GLY A CA 1
ATOM 1315 C C . GLY A 1 184 ? 8.522 13.841 8.411 1.00 62.81 184 GLY A C 1
ATOM 1316 O O . GLY A 1 184 ? 8.113 12.717 8.140 1.00 62.81 184 GLY A O 1
ATOM 1317 N N . ALA A 1 185 ? 9.823 14.103 8.507 1.00 68.50 185 ALA A N 1
ATOM 1318 C CA . ALA A 1 185 ? 10.858 13.119 8.206 1.00 68.50 185 ALA A CA 1
ATOM 1319 C C . ALA A 1 185 ? 10.824 11.929 9.187 1.00 68.50 185 ALA A C 1
ATOM 1321 O O . ALA A 1 185 ? 10.974 12.086 10.397 1.00 68.50 185 ALA A O 1
ATOM 1322 N N . LEU A 1 186 ? 10.639 10.714 8.660 1.00 78.19 186 LEU A N 1
ATOM 1323 C CA . LEU A 1 186 ? 10.839 9.473 9.414 1.00 78.19 186 LEU A CA 1
ATOM 1324 C C . LEU A 1 186 ? 12.144 8.835 8.929 1.00 78.19 186 LEU A C 1
ATOM 1326 O O . LEU A 1 186 ? 12.364 8.804 7.719 1.00 78.19 186 LEU A O 1
ATOM 1330 N N . PRO A 1 187 ? 12.989 8.284 9.819 1.00 78.62 187 PRO A N 1
ATOM 1331 C CA . PRO A 1 187 ? 14.210 7.595 9.400 1.00 78.62 187 PRO A CA 1
ATOM 1332 C C . PRO A 1 187 ? 13.954 6.431 8.431 1.00 78.62 187 PRO A C 1
ATOM 1334 O O . PRO A 1 187 ? 14.779 6.162 7.562 1.00 78.62 187 PRO A O 1
ATOM 1337 N N . ASP A 1 188 ? 12.803 5.772 8.586 1.00 81.31 188 ASP A N 1
ATOM 1338 C CA . ASP A 1 188 ? 12.413 4.531 7.916 1.00 81.31 188 ASP A CA 1
ATOM 1339 C C . ASP A 1 188 ? 10.928 4.612 7.467 1.00 81.31 188 ASP A C 1
ATOM 1341 O O . ASP A 1 188 ? 10.052 3.970 8.049 1.00 81.31 188 ASP A O 1
ATOM 1345 N N . PRO A 1 189 ? 10.599 5.428 6.446 1.00 85.81 189 PRO A N 1
ATOM 1346 C CA . PRO A 1 189 ? 9.214 5.723 6.053 1.00 85.81 189 PRO A CA 1
ATOM 1347 C C . PRO A 1 189 ? 8.459 4.492 5.500 1.00 85.81 189 PRO A C 1
ATOM 1349 O O . PRO A 1 189 ? 8.916 3.353 5.578 1.00 85.81 189 PRO A O 1
ATOM 1352 N N . HIS A 1 190 ? 7.266 4.697 4.928 1.00 84.19 190 HIS A N 1
ATOM 1353 C CA . HIS A 1 190 ? 6.524 3.609 4.273 1.00 84.19 190 HIS A CA 1
ATOM 1354 C C . HIS A 1 190 ? 7.363 2.878 3.209 1.00 84.19 190 HIS A C 1
ATOM 1356 O O . HIS A 1 190 ? 8.232 3.502 2.596 1.00 84.19 190 HIS A O 1
ATOM 1362 N N . PRO A 1 191 ? 7.035 1.611 2.898 1.00 92.75 191 PRO A N 1
ATOM 1363 C CA . PRO A 1 191 ? 5.947 0.816 3.484 1.00 92.75 191 PRO A CA 1
ATOM 1364 C C . PRO A 1 191 ? 6.194 0.416 4.943 1.00 92.75 191 PRO A C 1
ATOM 1366 O O . PRO A 1 191 ? 7.325 0.149 5.333 1.00 92.75 191 PRO A O 1
ATOM 1369 N N . PHE A 1 192 ? 5.127 0.369 5.743 1.00 95.19 192 PHE A N 1
ATOM 1370 C CA . PHE A 1 192 ? 5.123 -0.324 7.034 1.00 95.19 192 PHE A CA 1
ATOM 1371 C C . PHE A 1 192 ? 4.974 -1.824 6.819 1.00 95.19 192 PHE A C 1
ATOM 1373 O O . PHE A 1 192 ? 4.385 -2.236 5.818 1.00 95.19 192 PHE A O 1
ATOM 1380 N N . ALA A 1 193 ? 5.476 -2.629 7.757 1.00 95.81 193 ALA A N 1
ATOM 1381 C CA . ALA A 1 193 ? 5.387 -4.081 7.682 1.00 95.81 193 ALA A CA 1
ATOM 1382 C C . ALA A 1 193 ? 4.979 -4.712 9.013 1.00 95.81 193 ALA A C 1
ATOM 1384 O O . ALA A 1 193 ? 5.308 -4.205 10.080 1.00 95.81 193 ALA A O 1
ATOM 1385 N N . ASP A 1 194 ? 4.249 -5.822 8.942 1.00 96.94 194 ASP A N 1
ATOM 1386 C CA . ASP A 1 194 ? 3.878 -6.633 10.105 1.00 96.94 194 ASP A CA 1
ATOM 1387 C C . ASP A 1 194 ? 3.443 -8.025 9.663 1.00 96.94 194 ASP A C 1
ATOM 1389 O O . ASP A 1 194 ? 3.168 -8.249 8.484 1.00 96.94 194 ASP A O 1
ATOM 1393 N N . SER A 1 195 ? 3.349 -8.965 10.593 1.00 96.12 195 SER A N 1
ATOM 1394 C CA . SER A 1 195 ? 2.826 -10.295 10.326 1.00 96.12 195 SER A CA 1
ATOM 1395 C C . SER A 1 195 ? 1.445 -10.479 10.941 1.00 96.12 195 SER A C 1
ATOM 1397 O O . SER A 1 195 ? 1.241 -10.155 12.099 1.00 96.12 195 SER A O 1
ATOM 1399 N N . LEU A 1 196 ? 0.506 -11.060 10.198 1.00 96.75 196 LEU A N 1
ATOM 1400 C CA . LEU A 1 196 ? -0.811 -11.450 10.696 1.00 96.75 196 LEU A CA 1
ATOM 1401 C C . LEU A 1 196 ? -1.154 -12.834 10.147 1.00 96.75 196 LEU A C 1
ATOM 1403 O O . LEU A 1 196 ? -1.039 -13.077 8.945 1.00 96.75 196 LEU A O 1
ATOM 1407 N N . ALA A 1 197 ? -1.570 -13.747 11.029 1.00 93.81 197 ALA A N 1
ATOM 1408 C CA . ALA A 1 197 ? -1.960 -15.117 10.674 1.00 93.81 197 ALA A CA 1
ATOM 1409 C C . ALA A 1 197 ? -0.912 -15.868 9.817 1.00 93.81 197 ALA A C 1
ATOM 1411 O O . ALA A 1 197 ? -1.251 -16.597 8.886 1.00 93.81 197 ALA A O 1
ATOM 1412 N N . GLY A 1 198 ? 0.377 -15.680 10.126 1.00 91.62 198 GLY A N 1
ATOM 1413 C CA . GLY A 1 198 ? 1.487 -16.348 9.436 1.00 91.62 198 GLY A CA 1
ATOM 1414 C C . GLY A 1 198 ? 1.860 -15.757 8.071 1.00 91.62 198 GLY A C 1
ATOM 1415 O O . GLY A 1 198 ? 2.686 -16.343 7.376 1.00 91.62 198 GLY A O 1
ATOM 1416 N N . ARG A 1 199 ? 1.283 -14.612 7.686 1.00 91.44 199 ARG A N 1
ATOM 1417 C CA . ARG A 1 199 ? 1.630 -13.865 6.468 1.00 91.44 199 ARG A CA 1
ATOM 1418 C C . ARG A 1 199 ? 2.201 -12.505 6.823 1.00 91.44 199 ARG A C 1
ATOM 1420 O O . ARG A 1 199 ? 1.764 -11.904 7.799 1.00 91.44 199 ARG A O 1
ATOM 1427 N N . TRP A 1 200 ? 3.144 -12.025 6.023 1.00 95.00 200 TRP A N 1
ATOM 1428 C CA . TRP A 1 200 ? 3.630 -10.654 6.122 1.00 95.00 200 TRP A CA 1
ATOM 1429 C C . TRP A 1 200 ? 2.769 -9.725 5.290 1.00 95.00 200 TRP A C 1
ATOM 1431 O O . TRP A 1 200 ? 2.382 -10.064 4.179 1.00 95.00 200 TRP A O 1
ATOM 1441 N N . TRP A 1 201 ? 2.530 -8.547 5.835 1.00 96.69 201 TRP A N 1
ATOM 1442 C CA . TRP A 1 201 ? 1.740 -7.491 5.247 1.00 96.69 201 TRP A CA 1
ATOM 1443 C C . TRP A 1 201 ? 2.600 -6.259 5.069 1.00 96.69 201 TRP A C 1
ATOM 1445 O O . TRP A 1 201 ? 3.419 -5.950 5.932 1.00 96.69 201 TRP A O 1
ATOM 1455 N N . LEU A 1 202 ? 2.383 -5.560 3.964 1.00 96.69 202 LEU A N 1
ATOM 1456 C CA . LEU A 1 202 ? 2.950 -4.247 3.700 1.00 96.69 202 LEU A CA 1
ATOM 1457 C C . LEU A 1 202 ? 1.829 -3.227 3.565 1.00 96.69 202 LEU A C 1
ATOM 1459 O O . LEU A 1 202 ? 0.776 -3.551 3.011 1.00 96.69 202 LEU A O 1
ATOM 1463 N N . CYS A 1 203 ? 2.070 -2.003 4.028 1.00 96.56 203 CYS A N 1
ATOM 1464 C CA . CYS A 1 203 ? 1.107 -0.913 3.942 1.00 96.56 203 CYS A CA 1
ATOM 1465 C C . CYS A 1 203 ? 1.761 0.423 3.601 1.00 96.56 203 CYS A C 1
ATOM 1467 O O . CYS A 1 203 ? 2.781 0.792 4.182 1.00 96.56 203 CYS A O 1
ATOM 1469 N N . ALA A 1 204 ? 1.118 1.185 2.722 1.00 94.19 204 ALA A N 1
ATOM 1470 C CA . ALA A 1 204 ? 1.361 2.611 2.549 1.00 94.19 204 ALA A CA 1
ATOM 1471 C C . ALA A 1 204 ? 0.045 3.340 2.291 1.00 94.19 204 ALA A C 1
ATOM 1473 O O . ALA A 1 204 ? -0.981 2.729 1.977 1.00 94.19 204 ALA A O 1
ATOM 1474 N N . HIS A 1 205 ? 0.074 4.651 2.475 1.00 91.19 205 HIS A N 1
ATOM 1475 C CA . HIS A 1 205 ? -1.133 5.454 2.531 1.00 91.19 205 HIS A CA 1
ATOM 1476 C C . HIS A 1 205 ? -0.856 6.890 2.083 1.00 91.19 205 HIS A C 1
ATOM 1478 O O . HIS A 1 205 ? 0.121 7.489 2.531 1.00 91.19 205 HIS A O 1
ATOM 1484 N N . ASN A 1 206 ? -1.775 7.447 1.289 1.00 88.75 206 ASN A N 1
ATOM 1485 C CA . ASN A 1 206 ? -1.835 8.875 0.984 1.00 88.75 206 ASN A CA 1
ATOM 1486 C C . ASN A 1 206 ? -3.092 9.482 1.588 1.00 88.75 206 ASN A C 1
ATOM 1488 O O . ASN A 1 206 ? -4.197 8.998 1.342 1.00 88.75 206 ASN A O 1
ATOM 1492 N N . GLY A 1 207 ? -2.929 10.596 2.287 1.00 86.81 207 GLY A N 1
ATOM 1493 C CA . GLY A 1 207 ? -4.017 11.289 2.958 1.00 86.81 207 GLY A CA 1
ATOM 1494 C C . GLY A 1 207 ? -3.653 11.590 4.399 1.00 86.81 207 GLY A C 1
ATOM 1495 O O . GLY A 1 207 ? -2.479 11.603 4.777 1.00 86.81 207 GLY A O 1
ATOM 1496 N N . ALA A 1 208 ? -4.673 11.854 5.201 1.00 84.88 208 ALA A N 1
ATOM 1497 C CA . ALA A 1 208 ? -4.514 12.053 6.627 1.00 84.88 208 ALA A CA 1
ATOM 1498 C C . ALA A 1 208 ? -5.715 11.461 7.354 1.00 84.88 208 ALA A C 1
ATOM 1500 O O . ALA A 1 208 ? -6.865 11.720 6.995 1.00 84.88 208 ALA A O 1
ATOM 1501 N N . THR A 1 209 ? -5.443 10.704 8.411 1.00 86.56 209 THR A N 1
ATOM 1502 C CA . THR A 1 209 ? -6.473 10.266 9.356 1.00 86.56 209 THR A CA 1
ATOM 1503 C C . THR A 1 209 ? -6.041 10.676 10.761 1.00 86.56 209 THR A C 1
ATOM 1505 O O . THR A 1 209 ? -4.889 10.445 11.112 1.00 86.56 209 THR A O 1
ATOM 1508 N N . PRO A 1 210 ? -6.899 11.291 11.595 1.00 89.75 210 PRO A N 1
ATOM 1509 C CA . PRO A 1 210 ? -6.480 11.742 12.920 1.00 89.75 210 PRO A CA 1
ATOM 1510 C C . PRO A 1 210 ? -5.954 10.576 13.783 1.00 89.75 210 PRO A C 1
ATOM 1512 O O . PRO A 1 210 ? -6.733 9.661 14.079 1.00 89.75 210 PRO A O 1
ATOM 1515 N N . PRO A 1 211 ? -4.680 10.608 14.232 1.00 90.81 211 PRO A N 1
ATOM 1516 C CA . PRO A 1 211 ? -4.079 9.526 15.015 1.00 90.81 211 PRO A CA 1
ATOM 1517 C C . PRO A 1 211 ? -4.896 9.135 16.250 1.00 90.81 211 PRO A C 1
ATOM 1519 O O . PRO A 1 211 ? -5.164 7.957 16.459 1.00 90.81 211 PRO A O 1
ATOM 1522 N N . ASP A 1 212 ? -5.384 10.114 17.018 1.00 92.81 212 ASP A N 1
ATOM 1523 C CA . ASP A 1 212 ? -6.172 9.860 18.234 1.00 92.81 212 ASP A CA 1
ATOM 1524 C C . ASP A 1 212 ? -7.482 9.115 17.945 1.00 92.81 212 ASP A C 1
ATOM 1526 O O . ASP A 1 212 ? -7.948 8.310 18.753 1.00 92.81 212 ASP A O 1
ATOM 1530 N N . THR A 1 213 ? -8.078 9.360 16.774 1.00 93.44 213 THR A N 1
ATOM 1531 C CA . THR A 1 213 ? -9.301 8.664 16.359 1.00 93.44 213 THR A CA 1
ATOM 1532 C C . THR A 1 213 ? -9.011 7.202 16.035 1.00 93.44 213 THR A C 1
ATOM 1534 O O . THR A 1 213 ? -9.733 6.330 16.514 1.00 93.44 213 THR A O 1
ATOM 1537 N N . LEU A 1 214 ? -7.935 6.926 15.290 1.00 94.94 214 LEU A N 1
ATOM 1538 C CA . LEU A 1 214 ? -7.499 5.558 14.997 1.00 94.94 214 LEU A CA 1
ATOM 1539 C C . LEU A 1 214 ? -7.092 4.808 16.267 1.00 94.94 214 LEU A C 1
ATOM 1541 O O . LEU A 1 214 ? -7.491 3.661 16.457 1.00 94.94 214 LEU A O 1
ATOM 1545 N N . LEU A 1 215 ? -6.359 5.467 17.166 1.00 95.56 215 LEU A N 1
ATOM 1546 C CA . LEU A 1 215 ? -5.943 4.886 18.438 1.00 95.56 215 LEU A CA 1
ATOM 1547 C C . LEU A 1 215 ? -7.149 4.485 19.296 1.00 95.56 215 LEU A C 1
ATOM 1549 O O . LEU A 1 215 ? -7.159 3.403 19.871 1.00 95.56 215 LEU A O 1
ATOM 1553 N N . GLY A 1 216 ? -8.205 5.304 19.319 1.00 96.75 216 GLY A N 1
ATOM 1554 C CA . GLY A 1 216 ? -9.455 4.976 20.009 1.00 96.75 216 GLY A CA 1
ATOM 1555 C C . GLY A 1 216 ? -10.259 3.826 19.383 1.00 96.75 216 GLY A C 1
ATOM 1556 O O . GLY A 1 216 ? -11.248 3.387 19.972 1.00 96.75 216 GLY A O 1
ATOM 1557 N N . TRP A 1 217 ? -9.895 3.354 18.187 1.00 97.25 217 TRP A N 1
ATOM 1558 C CA . TRP A 1 217 ? -10.529 2.208 17.519 1.00 97.25 217 TRP A CA 1
ATOM 1559 C C . TRP A 1 217 ? -9.726 0.912 17.653 1.00 97.25 217 TRP A C 1
ATOM 1561 O O . TRP A 1 217 ? -10.256 -0.165 17.366 1.00 97.25 217 TRP A O 1
ATOM 1571 N N . LEU A 1 218 ? -8.469 1.013 18.077 1.00 98.25 218 LEU A N 1
ATOM 1572 C CA . LEU A 1 218 ? -7.571 -0.115 18.260 1.00 98.25 218 LEU A CA 1
ATOM 1573 C C . LEU A 1 218 ? -7.773 -0.750 19.637 1.00 98.25 218 LEU A C 1
ATOM 1575 O O . LEU A 1 218 ? -7.857 -0.065 20.656 1.00 98.25 218 LEU A O 1
ATOM 1579 N N . ASP A 1 219 ? -7.850 -2.077 19.659 1.00 98.25 219 ASP A N 1
ATOM 1580 C CA . ASP A 1 219 ? -7.840 -2.863 20.885 1.00 98.25 219 ASP A CA 1
ATOM 1581 C C . ASP A 1 219 ? -6.427 -2.799 21.498 1.00 98.25 219 ASP A C 1
ATOM 1583 O O . ASP A 1 219 ? -5.451 -3.129 20.813 1.00 98.25 219 ASP A O 1
ATOM 1587 N N . PRO A 1 220 ? -6.274 -2.402 22.775 1.00 97.88 220 PRO A N 1
ATOM 1588 C CA . PRO A 1 220 ? -4.976 -2.398 23.442 1.00 97.88 220 PRO A CA 1
ATOM 1589 C C . PRO A 1 220 ? -4.245 -3.746 23.386 1.00 97.88 220 PRO A C 1
ATOM 1591 O O . PRO A 1 220 ? -3.030 -3.763 23.210 1.00 97.88 220 PRO A O 1
ATOM 1594 N N . ALA A 1 221 ? -4.965 -4.870 23.478 1.00 98.31 221 ALA A N 1
ATOM 1595 C CA . ALA A 1 221 ? -4.364 -6.200 23.377 1.00 98.31 221 ALA A CA 1
ATOM 1596 C C . ALA A 1 221 ? -3.858 -6.493 21.956 1.00 98.31 221 ALA A C 1
ATOM 1598 O O . ALA A 1 221 ? -2.860 -7.192 21.779 1.00 98.31 221 ALA A O 1
ATOM 1599 N N . PHE A 1 222 ? -4.515 -5.932 20.934 1.00 98.12 222 PHE A N 1
ATOM 1600 C CA . PHE A 1 222 ? -4.033 -6.023 19.559 1.00 98.12 222 PHE A CA 1
ATOM 1601 C C . PHE A 1 222 ? -2.748 -5.212 19.377 1.00 98.12 222 PHE A C 1
ATOM 1603 O O . PHE A 1 222 ? -1.793 -5.719 18.799 1.00 98.12 222 PHE A O 1
ATOM 1610 N N . LEU A 1 223 ? -2.683 -3.992 19.917 1.00 97.56 223 LEU A N 1
ATOM 1611 C CA . LEU A 1 223 ? -1.471 -3.165 19.874 1.00 97.56 223 LEU A CA 1
ATOM 1612 C C . LEU A 1 223 ? -0.301 -3.751 20.672 1.00 97.56 223 LEU A C 1
ATOM 1614 O O . LEU A 1 223 ? 0.847 -3.555 20.290 1.00 97.56 223 LEU A O 1
ATOM 1618 N N . GLU A 1 224 ? -0.567 -4.484 21.752 1.00 97.12 224 GLU A N 1
ATOM 1619 C CA . GLU A 1 224 ? 0.476 -5.223 22.471 1.00 97.12 224 GLU A CA 1
ATOM 1620 C C . GLU A 1 224 ? 1.074 -6.342 21.602 1.00 97.12 224 GLU A C 1
ATOM 1622 O O . GLU A 1 224 ? 2.291 -6.527 21.576 1.00 97.12 224 GLU A O 1
ATOM 1627 N N . ALA A 1 225 ? 0.233 -7.061 20.851 1.00 97.62 225 ALA A N 1
ATOM 1628 C CA . ALA A 1 225 ? 0.673 -8.103 19.922 1.00 97.62 225 ALA A CA 1
ATOM 1629 C C . ALA A 1 225 ? 1.303 -7.546 18.629 1.00 97.62 225 ALA A C 1
ATOM 1631 O O . ALA A 1 225 ? 2.132 -8.217 18.014 1.00 97.62 225 ALA A O 1
ATOM 1632 N N . HIS A 1 226 ? 0.921 -6.328 18.240 1.00 97.25 226 HIS A N 1
ATOM 1633 C CA . HIS A 1 226 ? 1.336 -5.633 17.022 1.00 97.25 226 HIS A CA 1
ATOM 1634 C C . HIS A 1 226 ? 1.844 -4.219 17.361 1.00 97.25 226 HIS A C 1
ATOM 1636 O O . HIS A 1 226 ? 1.168 -3.226 17.055 1.00 97.25 226 HIS A O 1
ATOM 1642 N N . PRO A 1 227 ? 3.014 -4.101 18.021 1.00 96.75 227 PRO A N 1
ATOM 1643 C CA . PRO A 1 227 ? 3.519 -2.821 18.506 1.00 96.75 227 PRO A CA 1
ATOM 1644 C C . PRO A 1 227 ? 3.784 -1.834 17.364 1.00 96.75 227 PRO A C 1
ATOM 1646 O O . PRO A 1 227 ? 4.015 -2.221 16.218 1.00 96.75 227 PRO A O 1
ATOM 1649 N N . LEU A 1 228 ? 3.744 -0.540 17.684 1.00 94.69 228 LEU A N 1
ATOM 1650 C CA . LEU A 1 228 ? 4.111 0.521 16.746 1.00 94.69 228 LEU A CA 1
ATOM 1651 C C . LEU A 1 228 ? 5.639 0.655 16.672 1.00 94.69 228 LEU A C 1
ATOM 1653 O O . LEU A 1 228 ? 6.306 0.707 17.707 1.00 94.69 228 LEU A O 1
ATOM 1657 N N . ASP A 1 229 ? 6.171 0.776 15.463 1.00 91.19 229 ASP A N 1
ATOM 1658 C CA . ASP A 1 229 ? 7.581 0.968 15.132 1.00 91.19 229 ASP A CA 1
ATOM 1659 C C . ASP A 1 229 ? 8.109 2.298 15.691 1.00 91.19 229 ASP A C 1
ATOM 1661 O O . ASP A 1 229 ? 9.275 2.398 16.076 1.00 91.19 229 ASP A O 1
ATOM 1665 N N . TYR A 1 230 ? 7.245 3.316 15.762 1.00 87.19 230 TYR A N 1
ATOM 1666 C CA . TYR A 1 230 ? 7.623 4.680 16.136 1.00 87.19 230 TYR A CA 1
ATOM 1667 C C . TYR A 1 230 ? 7.156 5.139 17.519 1.00 87.19 230 TYR A C 1
ATOM 1669 O O . TYR A 1 230 ? 7.245 6.327 17.822 1.00 87.19 230 TYR A O 1
ATOM 1677 N N . ALA A 1 231 ? 6.712 4.242 18.403 1.00 86.81 231 ALA A N 1
ATOM 1678 C CA . ALA A 1 231 ? 6.270 4.632 19.744 1.00 86.81 231 ALA A CA 1
ATOM 1679 C C . ALA A 1 231 ? 7.333 5.473 20.509 1.00 86.81 231 ALA A C 1
ATOM 1681 O O . ALA A 1 231 ? 8.522 5.150 20.470 1.00 86.81 231 ALA A O 1
ATOM 1682 N N . PRO A 1 232 ? 6.938 6.542 21.236 1.00 88.44 232 PRO A N 1
ATOM 1683 C CA . PRO A 1 232 ? 5.567 6.981 21.517 1.00 88.44 232 PRO A CA 1
ATOM 1684 C C . PRO A 1 232 ? 4.960 7.891 20.434 1.00 88.44 232 PRO A C 1
ATOM 1686 O O . PRO A 1 232 ? 3.877 8.436 20.636 1.00 88.44 232 PRO A O 1
ATOM 1689 N N . LEU A 1 233 ? 5.646 8.109 19.310 1.00 87.50 233 LEU A N 1
ATOM 1690 C CA . LEU A 1 233 ? 5.081 8.857 18.197 1.00 87.50 233 LEU A CA 1
ATOM 1691 C C . LEU A 1 233 ? 4.002 8.016 17.505 1.00 87.50 233 LEU A C 1
ATOM 1693 O O . LEU A 1 233 ? 4.213 6.863 17.136 1.00 87.50 233 LEU A O 1
ATOM 1697 N N . HIS A 1 234 ? 2.847 8.633 17.292 1.00 90.56 234 HIS A N 1
ATOM 1698 C CA . HIS A 1 234 ? 1.724 8.028 16.593 1.00 90.56 234 HIS A CA 1
ATOM 1699 C C . HIS A 1 234 ? 1.666 8.536 15.155 1.00 90.56 234 HIS A C 1
ATOM 1701 O O . HIS A 1 234 ? 1.162 9.628 14.889 1.00 90.56 234 HIS A O 1
ATOM 1707 N N . VAL A 1 235 ? 2.194 7.735 14.232 1.00 89.62 235 VAL A N 1
ATOM 1708 C CA . VAL A 1 235 ? 2.101 8.002 12.795 1.00 89.62 235 VAL A CA 1
ATOM 1709 C C . VAL A 1 235 ? 0.743 7.504 12.297 1.00 89.62 235 VAL A C 1
ATOM 1711 O O . VAL A 1 235 ? 0.398 6.336 12.477 1.00 89.62 235 VAL A O 1
ATOM 1714 N N . ASP A 1 236 ? -0.043 8.382 11.673 1.00 91.06 236 ASP A N 1
ATOM 1715 C CA . ASP A 1 236 ? -1.423 8.089 11.256 1.00 91.06 236 ASP A CA 1
ATOM 1716 C C . ASP A 1 236 ? -1.544 6.845 10.369 1.00 91.06 236 ASP A C 1
ATOM 1718 O O . ASP A 1 236 ? -2.386 5.979 10.578 1.00 91.06 236 ASP A O 1
ATOM 1722 N N . SER A 1 237 ? -0.654 6.737 9.400 1.00 92.12 237 SER A N 1
ATOM 1723 C CA . SER A 1 237 ? -0.564 5.653 8.431 1.00 92.12 237 SER A CA 1
ATOM 1724 C C . SER A 1 237 ? -0.160 4.323 9.061 1.00 92.12 237 SER A C 1
ATOM 1726 O O . SER A 1 237 ? -0.587 3.275 8.579 1.00 92.12 237 SER A O 1
ATOM 1728 N N . GLU A 1 238 ? 0.611 4.345 10.150 1.00 95.12 238 GLU A N 1
ATOM 1729 C CA . GLU A 1 238 ? 0.935 3.138 10.909 1.00 95.12 238 GLU A CA 1
ATOM 1730 C C . GLU A 1 238 ? -0.269 2.669 11.724 1.00 95.12 238 GLU A C 1
ATOM 1732 O O . GLU A 1 238 ? -0.644 1.499 11.688 1.00 95.12 238 GLU A O 1
ATOM 1737 N N . LEU A 1 239 ? -0.941 3.597 12.406 1.00 95.94 239 LEU A N 1
ATOM 1738 C CA . LEU A 1 239 ? -2.173 3.294 13.127 1.00 95.94 239 LEU A CA 1
ATOM 1739 C C . LEU A 1 239 ? -3.273 2.796 12.182 1.00 95.94 239 LEU A C 1
ATOM 1741 O O . LEU A 1 239 ? -3.987 1.852 12.514 1.00 95.94 239 LEU A O 1
ATOM 1745 N N . LEU A 1 240 ? -3.384 3.383 10.988 1.00 96.38 240 LEU A N 1
ATOM 1746 C CA . LEU A 1 240 ? -4.305 2.935 9.947 1.00 96.38 240 LEU A CA 1
ATOM 1747 C C . LEU A 1 240 ? -3.966 1.513 9.492 1.00 96.38 240 LEU A C 1
ATOM 1749 O O . LEU A 1 240 ? -4.868 0.688 9.338 1.00 96.38 240 LEU A O 1
ATOM 1753 N N . PHE A 1 241 ? -2.677 1.206 9.326 1.00 97.81 241 PHE A N 1
ATOM 1754 C CA . PHE A 1 241 ? -2.220 -0.142 9.010 1.00 97.81 241 PHE A CA 1
ATOM 1755 C C . PHE A 1 241 ? -2.615 -1.143 10.102 1.00 97.81 241 PHE A C 1
ATOM 1757 O O . PHE A 1 241 ? -3.259 -2.151 9.799 1.00 97.81 241 PHE A O 1
ATOM 1764 N N . ARG A 1 242 ? -2.319 -0.841 11.374 1.00 98.19 242 ARG A N 1
ATOM 1765 C CA . ARG A 1 242 ? -2.716 -1.680 12.518 1.00 98.19 242 ARG A CA 1
ATOM 1766 C C . ARG A 1 242 ? -4.229 -1.867 12.573 1.00 98.19 242 ARG A C 1
ATOM 1768 O O . ARG A 1 242 ? -4.697 -2.985 12.773 1.00 98.19 242 ARG A O 1
ATOM 1775 N N . TYR A 1 243 ? -4.997 -0.808 12.321 1.00 98.31 243 TYR A N 1
ATOM 1776 C CA . TYR A 1 243 ? -6.456 -0.874 12.336 1.00 98.31 243 TYR A CA 1
ATOM 1777 C C . TYR A 1 243 ? -6.991 -1.793 11.231 1.00 98.31 243 TYR A C 1
ATOM 1779 O O . TYR A 1 243 ? -7.848 -2.638 11.485 1.00 98.31 243 TYR A O 1
ATOM 1787 N N . CYS A 1 244 ? -6.430 -1.710 10.023 1.00 98.50 244 CYS A N 1
ATOM 1788 C CA . CYS A 1 244 ? -6.777 -2.621 8.934 1.00 98.50 244 CYS A CA 1
ATOM 1789 C C . CYS A 1 244 ? -6.467 -4.082 9.290 1.00 98.50 244 CYS A C 1
ATOM 1791 O O . CYS A 1 244 ? -7.309 -4.951 9.067 1.00 98.50 244 CYS A O 1
ATOM 1793 N N . LEU A 1 245 ? -5.294 -4.362 9.867 1.00 98.69 245 LEU A N 1
ATOM 1794 C CA . LEU A 1 245 ? -4.928 -5.717 10.286 1.00 98.69 245 LEU A CA 1
ATOM 1795 C C . LEU A 1 245 ? -5.858 -6.259 11.379 1.00 98.69 245 LEU A C 1
ATOM 1797 O O . LEU A 1 245 ? -6.283 -7.411 11.289 1.00 98.69 245 LEU A O 1
ATOM 1801 N N . GLN A 1 246 ? -6.238 -5.430 12.354 1.00 98.62 246 GLN A N 1
ATOM 1802 C CA . GLN A 1 246 ? -7.200 -5.797 13.393 1.00 98.62 246 GLN A CA 1
ATOM 1803 C C . GLN A 1 246 ? -8.547 -6.211 12.793 1.00 98.62 246 GLN A C 1
ATOM 1805 O O . GLN A 1 246 ? -9.087 -7.261 13.139 1.00 98.62 246 GLN A O 1
ATOM 1810 N N . GLU A 1 247 ? -9.079 -5.420 11.860 1.00 98.69 247 GLU A N 1
ATOM 1811 C CA . GLU A 1 247 ? -10.361 -5.709 11.210 1.00 98.69 247 GLU A CA 1
ATOM 1812 C C . GLU A 1 247 ? -10.279 -6.954 10.307 1.00 98.69 247 GLU A C 1
ATOM 1814 O O . GLU A 1 247 ? -11.226 -7.739 10.244 1.00 98.69 247 GLU A O 1
ATOM 1819 N N . ILE A 1 248 ? -9.136 -7.202 9.651 1.00 98.69 248 ILE A N 1
ATOM 1820 C CA . ILE A 1 248 ? -8.881 -8.453 8.912 1.00 98.69 248 ILE A CA 1
ATOM 1821 C C . ILE A 1 248 ? -8.910 -9.659 9.856 1.00 98.69 248 ILE A C 1
ATOM 1823 O O . ILE A 1 248 ? -9.554 -10.663 9.532 1.00 98.69 248 ILE A O 1
ATOM 1827 N N . ALA A 1 249 ? -8.251 -9.561 11.015 1.00 98.31 249 ALA A N 1
ATOM 1828 C CA . ALA A 1 249 ? -8.251 -10.612 12.029 1.00 98.31 249 ALA A CA 1
ATOM 1829 C C . ALA A 1 249 ? -9.665 -10.878 12.562 1.00 98.31 249 ALA A C 1
ATOM 1831 O O . ALA A 1 249 ? -10.113 -12.024 12.572 1.00 98.31 249 ALA A O 1
ATOM 1832 N N . ALA A 1 250 ? -10.387 -9.822 12.946 1.00 98.44 250 ALA A N 1
ATOM 1833 C CA . ALA A 1 250 ? -11.734 -9.918 13.499 1.00 98.44 250 ALA A CA 1
ATOM 1834 C C . ALA A 1 250 ? -12.743 -10.503 12.497 1.00 98.44 250 ALA A C 1
ATOM 1836 O O . ALA A 1 250 ? -13.596 -11.309 12.869 1.00 98.44 250 ALA A O 1
ATOM 1837 N N . ALA A 1 251 ? -12.636 -10.133 11.218 1.00 98.12 251 ALA A N 1
ATOM 1838 C CA . ALA A 1 251 ? -13.522 -10.630 10.169 1.00 98.12 251 ALA A CA 1
ATOM 1839 C C . ALA A 1 251 ? -13.155 -12.037 9.659 1.00 98.12 251 ALA A C 1
ATOM 1841 O O . ALA A 1 251 ? -13.941 -12.642 8.928 1.00 98.12 251 ALA A O 1
ATOM 1842 N N . GLY A 1 252 ? -11.959 -12.547 9.981 1.00 97.06 252 GLY A N 1
ATOM 1843 C CA . GLY A 1 252 ? -11.453 -13.826 9.473 1.00 97.06 252 GLY A CA 1
ATOM 1844 C C . GLY A 1 252 ? -11.203 -13.839 7.959 1.00 97.06 252 GLY A C 1
ATOM 1845 O O . GLY A 1 252 ? -11.173 -14.905 7.345 1.00 97.06 252 GLY A O 1
ATOM 1846 N N . GLY A 1 253 ? -11.056 -12.668 7.329 1.00 97.00 253 GLY A N 1
ATOM 1847 C CA . GLY A 1 253 ? -10.886 -12.569 5.883 1.00 97.00 253 GLY A CA 1
ATOM 1848 C C . GLY A 1 253 ? -10.587 -11.157 5.393 1.00 97.00 253 GLY A C 1
ATOM 1849 O O . GLY A 1 253 ? -11.247 -10.194 5.780 1.00 97.00 253 GLY A O 1
ATOM 1850 N N . VAL A 1 254 ? -9.630 -11.053 4.467 1.00 97.50 254 VAL A N 1
ATOM 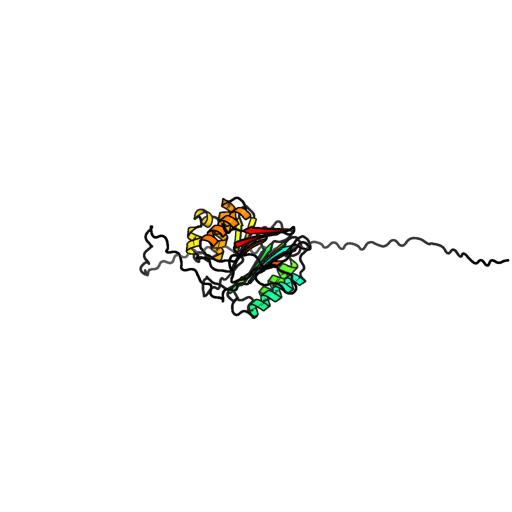1851 C CA . VAL A 1 254 ? -9.045 -9.781 4.008 1.00 97.50 254 VAL A CA 1
ATOM 1852 C C . VAL A 1 254 ? -10.097 -8.815 3.470 1.00 97.50 254 VAL A C 1
ATOM 1854 O O . VAL A 1 254 ? -10.249 -7.705 3.969 1.00 97.50 254 VAL A O 1
ATOM 1857 N N . ARG A 1 255 ? -10.897 -9.260 2.494 1.00 97.38 255 ARG A N 1
ATOM 1858 C CA . ARG A 1 255 ? -11.923 -8.416 1.866 1.00 97.38 255 ARG A CA 1
ATOM 1859 C C . ARG A 1 255 ? -12.987 -7.949 2.860 1.00 97.38 255 ARG A C 1
ATOM 1861 O O . ARG A 1 255 ? -13.456 -6.822 2.755 1.00 97.38 255 ARG A O 1
ATOM 1868 N N . ALA A 1 256 ? -13.409 -8.812 3.784 1.00 97.94 256 ALA A N 1
ATOM 1869 C CA . ALA A 1 256 ? -14.427 -8.458 4.769 1.00 97.94 256 ALA A CA 1
ATOM 1870 C C . ALA A 1 256 ? -13.879 -7.449 5.791 1.00 97.94 256 ALA A C 1
ATOM 1872 O O . ALA A 1 256 ? -14.524 -6.430 6.025 1.00 97.94 256 ALA A O 1
ATOM 1873 N N . GLY A 1 257 ? -12.670 -7.689 6.309 1.00 98.38 257 GLY A N 1
ATOM 1874 C CA . GLY A 1 257 ? -12.004 -6.790 7.250 1.00 98.38 257 GLY A CA 1
ATOM 1875 C C . GLY A 1 257 ? -11.692 -5.424 6.650 1.00 98.38 257 GLY A C 1
ATOM 1876 O O . GLY A 1 257 ? -12.059 -4.406 7.225 1.00 98.38 257 GLY A O 1
ATOM 1877 N N . LEU A 1 258 ? -11.126 -5.378 5.439 1.00 98.00 258 LEU A N 1
ATOM 1878 C CA . LEU A 1 258 ? -10.856 -4.105 4.764 1.00 98.00 258 LEU A CA 1
ATOM 1879 C C . LEU A 1 258 ? -12.137 -3.314 4.482 1.00 98.00 258 LEU A C 1
ATOM 1881 O O . LEU A 1 258 ? -12.160 -2.108 4.698 1.00 98.00 258 LEU A O 1
ATOM 1885 N N . ARG A 1 259 ? -13.233 -3.963 4.064 1.00 97.44 259 ARG A N 1
ATOM 1886 C CA . ARG A 1 259 ? -14.520 -3.263 3.898 1.00 97.44 259 ARG A CA 1
ATOM 1887 C C . ARG A 1 259 ? -15.062 -2.716 5.219 1.00 97.44 259 ARG A C 1
ATOM 1889 O O . ARG A 1 259 ? -15.641 -1.633 5.212 1.00 97.44 259 ARG A O 1
ATOM 1896 N N . ALA A 1 260 ? -14.893 -3.438 6.327 1.00 97.19 260 ALA A N 1
ATOM 1897 C CA . ALA A 1 260 ? -15.298 -2.961 7.648 1.00 97.19 260 ALA A CA 1
ATOM 1898 C C . ALA A 1 260 ? -14.472 -1.736 8.078 1.00 97.19 260 ALA A C 1
ATOM 1900 O O . ALA A 1 260 ? -15.057 -0.702 8.412 1.00 97.19 260 ALA A O 1
ATOM 1901 N N . ALA A 1 261 ? -13.141 -1.823 7.970 1.00 97.12 261 ALA A N 1
ATOM 1902 C CA . ALA A 1 261 ? -12.220 -0.731 8.280 1.00 97.12 261 ALA A CA 1
ATOM 1903 C C . ALA A 1 261 ? -12.526 0.523 7.444 1.00 97.12 261 ALA A C 1
ATOM 1905 O O . ALA A 1 261 ? -12.798 1.595 7.986 1.00 97.12 261 ALA A O 1
ATOM 1906 N N . LEU A 1 262 ? -12.552 0.374 6.116 1.00 96.44 262 LEU A N 1
ATOM 1907 C CA . LEU A 1 262 ? -12.750 1.475 5.170 1.00 96.44 262 LEU A CA 1
ATOM 1908 C C . LEU A 1 262 ? -14.151 2.080 5.271 1.00 96.44 262 LEU A C 1
ATOM 1910 O O . LEU A 1 262 ? -14.295 3.297 5.224 1.00 96.44 262 LEU A O 1
ATOM 1914 N N . GLY A 1 263 ? -15.184 1.262 5.495 1.00 95.56 263 GLY A N 1
ATOM 1915 C CA . GLY A 1 263 ? -16.539 1.763 5.722 1.00 95.56 263 GLY A CA 1
ATOM 1916 C C . GLY A 1 263 ? -16.637 2.642 6.975 1.00 95.56 263 GLY A C 1
ATOM 1917 O O . GLY A 1 263 ? -17.348 3.648 6.970 1.00 95.56 263 GLY A O 1
ATOM 1918 N N . ARG A 1 264 ? -15.897 2.308 8.044 1.00 95.00 264 ARG A N 1
ATOM 1919 C CA . ARG A 1 264 ? -15.825 3.147 9.250 1.00 95.00 264 ARG A CA 1
ATOM 1920 C C . ARG A 1 264 ? -15.064 4.445 8.988 1.00 95.00 264 ARG A C 1
ATOM 1922 O O . ARG A 1 264 ? -15.549 5.504 9.382 1.00 95.00 264 ARG A O 1
ATOM 1929 N N . ILE A 1 265 ? -13.927 4.376 8.298 1.00 92.62 265 ILE A N 1
ATOM 1930 C CA . ILE A 1 265 ? -13.116 5.545 7.920 1.00 92.62 265 ILE A CA 1
ATOM 1931 C C . ILE A 1 265 ? -13.944 6.524 7.077 1.00 92.62 265 ILE A C 1
ATOM 1933 O O . ILE A 1 265 ? -14.057 7.696 7.438 1.00 92.62 265 ILE A O 1
ATOM 1937 N N . ALA A 1 266 ? -14.616 6.024 6.036 1.00 91.19 266 ALA A N 1
ATOM 1938 C CA . ALA A 1 266 ? -15.485 6.819 5.171 1.00 91.19 266 ALA A CA 1
ATOM 1939 C C . ALA A 1 266 ? -16.636 7.474 5.955 1.00 91.19 266 ALA A C 1
ATOM 1941 O O . ALA A 1 266 ? -16.939 8.650 5.755 1.00 91.19 266 ALA A O 1
ATOM 1942 N N . SER A 1 267 ? -17.235 6.760 6.918 1.00 89.31 267 SER A N 1
ATOM 1943 C CA . SER A 1 267 ? -18.289 7.324 7.779 1.00 89.31 267 SER A CA 1
ATOM 1944 C C . SER A 1 267 ? -17.807 8.455 8.698 1.00 89.31 267 SER A C 1
ATOM 1946 O O . SER A 1 267 ? -18.612 9.266 9.148 1.00 89.31 267 SER A O 1
ATOM 1948 N N . GLY A 1 268 ? -16.499 8.523 8.966 1.00 85.62 268 GLY A N 1
ATOM 1949 C CA . GLY A 1 268 ? -15.854 9.615 9.693 1.00 85.62 268 GLY A CA 1
ATOM 1950 C C . GLY A 1 268 ? -15.480 10.812 8.815 1.00 85.62 268 GLY A C 1
ATOM 1951 O O . GLY A 1 268 ? -14.890 11.760 9.327 1.00 85.62 268 GLY A O 1
ATOM 1952 N N . HIS A 1 269 ? -15.812 10.781 7.517 1.00 81.62 269 HIS A N 1
ATOM 1953 C CA . HIS A 1 269 ? -15.408 11.773 6.515 1.00 81.62 269 HIS A CA 1
ATOM 1954 C C . HIS A 1 269 ? -13.886 11.943 6.396 1.00 81.62 269 HIS A C 1
ATOM 1956 O O . HIS A 1 269 ? -13.393 13.030 6.088 1.00 81.62 269 HIS A O 1
ATOM 1962 N N . TYR A 1 270 ? -13.142 10.864 6.636 1.00 84.69 270 TYR A N 1
ATOM 1963 C CA . TYR A 1 270 ? -11.713 10.810 6.362 1.00 84.69 270 TYR A CA 1
ATOM 1964 C C . TYR A 1 270 ? -11.497 10.321 4.932 1.00 84.69 270 TYR A C 1
ATOM 1966 O O . TYR A 1 270 ? -12.162 9.387 4.486 1.00 84.69 270 TYR A O 1
ATOM 1974 N N . ALA A 1 271 ? -10.582 10.974 4.223 1.00 84.50 271 ALA A N 1
ATOM 1975 C CA . ALA A 1 271 ? -10.272 10.700 2.829 1.00 84.50 271 ALA A CA 1
ATOM 1976 C C . ALA A 1 271 ? -8.840 10.182 2.728 1.00 84.50 271 ALA A C 1
ATOM 1978 O O . ALA A 1 271 ? -7.894 10.868 3.129 1.00 84.50 271 ALA A O 1
ATOM 1979 N N . CYS A 1 272 ? -8.682 8.970 2.204 1.00 90.00 272 CYS A N 1
ATOM 1980 C CA . CYS A 1 272 ? -7.371 8.374 2.026 1.00 90.00 272 CYS A CA 1
ATOM 1981 C C . CYS A 1 272 ? -7.294 7.383 0.861 1.00 90.00 272 CYS A C 1
ATOM 1983 O O . CYS A 1 272 ? -8.242 6.650 0.566 1.00 90.00 272 CYS A O 1
ATOM 1985 N N . ASN A 1 273 ? -6.119 7.303 0.245 1.00 93.25 273 ASN A N 1
ATOM 1986 C CA . ASN A 1 273 ? -5.742 6.173 -0.590 1.00 93.25 273 ASN A CA 1
ATOM 1987 C C . ASN A 1 273 ? -4.951 5.193 0.275 1.00 93.25 273 ASN A C 1
ATOM 1989 O O . ASN A 1 273 ? -3.931 5.567 0.852 1.00 93.25 273 ASN A O 1
ATOM 1993 N N . LEU A 1 274 ? -5.425 3.954 0.381 1.00 95.38 274 LEU A N 1
ATOM 1994 C CA . LEU A 1 274 ? -4.771 2.888 1.141 1.00 95.38 274 LEU A CA 1
ATOM 1995 C C . LEU A 1 274 ? -4.229 1.845 0.176 1.00 95.38 274 LEU A C 1
ATOM 1997 O O . LEU A 1 274 ? -4.944 1.403 -0.720 1.00 95.38 274 LEU A O 1
ATOM 2001 N N . CYS A 1 275 ? -3.000 1.407 0.410 1.00 96.12 275 CYS A N 1
ATOM 2002 C CA . CYS A 1 275 ? -2.354 0.350 -0.346 1.00 96.12 275 CYS A CA 1
ATOM 2003 C C . CYS A 1 275 ? -1.872 -0.734 0.605 1.00 96.12 275 CYS A C 1
ATOM 2005 O O . CYS A 1 275 ? -1.128 -0.438 1.539 1.00 96.12 275 CYS A O 1
ATOM 2007 N N . LEU A 1 276 ? -2.264 -1.981 0.351 1.00 97.06 276 LEU A N 1
ATOM 2008 C CA . LEU A 1 276 ? -1.903 -3.132 1.171 1.00 97.06 276 LEU A CA 1
ATOM 2009 C C . LEU A 1 276 ? -1.443 -4.295 0.295 1.00 97.06 276 LEU A C 1
ATOM 2011 O O . LEU A 1 276 ? -1.921 -4.466 -0.824 1.00 97.06 276 LEU A O 1
ATOM 2015 N N . THR A 1 277 ? -0.569 -5.151 0.805 1.00 96.00 277 THR A N 1
ATOM 2016 C CA . THR A 1 277 ? -0.287 -6.436 0.156 1.00 96.00 277 THR A CA 1
ATOM 2017 C C . THR A 1 277 ? 0.184 -7.478 1.151 1.00 96.00 277 THR A C 1
ATOM 2019 O O . THR A 1 277 ? 0.856 -7.136 2.119 1.00 96.00 277 THR A O 1
ATOM 2022 N N . ASP A 1 278 ? -0.162 -8.738 0.898 1.00 93.75 278 ASP A N 1
ATOM 2023 C CA . ASP A 1 278 ? 0.344 -9.907 1.623 1.00 93.75 278 ASP A CA 1
ATOM 2024 C C . ASP A 1 278 ? 1.404 -10.696 0.828 1.00 93.75 278 ASP A C 1
ATOM 2026 O O . ASP A 1 278 ? 1.765 -11.812 1.201 1.00 93.75 278 ASP A O 1
ATOM 2030 N N . GLY A 1 279 ? 1.863 -10.136 -0.297 1.00 90.50 279 GLY A N 1
ATOM 2031 C CA . GLY A 1 279 ? 2.801 -10.762 -1.230 1.00 90.50 279 GLY A CA 1
ATOM 2032 C C . GLY A 1 279 ? 2.158 -11.574 -2.352 1.00 90.50 279 GLY A C 1
ATOM 2033 O O . GLY A 1 279 ? 2.806 -11.776 -3.375 1.00 90.50 279 GLY A O 1
ATOM 2034 N N . ASP A 1 280 ? 0.886 -11.958 -2.216 1.00 89.12 280 ASP A N 1
ATOM 2035 C CA . ASP A 1 280 ? 0.135 -12.663 -3.264 1.00 89.12 280 ASP A CA 1
ATOM 2036 C C . ASP A 1 280 ? -0.863 -11.734 -3.964 1.00 89.12 280 ASP A C 1
ATOM 2038 O O . ASP A 1 280 ? -1.109 -11.841 -5.168 1.00 89.12 280 ASP A O 1
ATOM 2042 N N . THR A 1 281 ? -1.472 -10.829 -3.193 1.00 92.81 281 THR A N 1
ATOM 2043 C CA . THR A 1 281 ? -2.504 -9.909 -3.670 1.00 92.81 281 THR A CA 1
ATOM 2044 C C . THR A 1 281 ? -2.118 -8.472 -3.351 1.00 92.81 281 THR A C 1
ATOM 2046 O O . THR A 1 281 ? -1.701 -8.148 -2.237 1.00 92.81 281 THR A O 1
ATOM 2049 N N . LEU A 1 282 ? -2.298 -7.589 -4.325 1.00 95.19 282 LEU A N 1
ATOM 2050 C CA . LEU A 1 282 ? -2.306 -6.149 -4.115 1.00 95.19 282 LEU A CA 1
ATOM 2051 C C . LEU A 1 282 ? -3.722 -5.700 -3.773 1.00 95.19 282 LEU A C 1
ATOM 2053 O O . LEU A 1 282 ? -4.651 -6.013 -4.508 1.00 95.19 282 LEU A O 1
ATOM 2057 N N . TRP A 1 283 ? -3.878 -4.918 -2.716 1.00 97.50 283 TRP A N 1
ATOM 2058 C CA . TRP A 1 283 ? -5.131 -4.295 -2.309 1.00 97.50 283 TRP A CA 1
ATOM 2059 C C . TRP A 1 283 ? -4.979 -2.782 -2.381 1.00 97.50 283 TRP A C 1
ATOM 2061 O O . TRP A 1 283 ? -3.960 -2.238 -1.957 1.00 97.50 283 TRP A O 1
ATOM 2071 N N . ALA A 1 284 ? -5.996 -2.109 -2.900 1.00 97.00 284 ALA A N 1
ATOM 2072 C CA . ALA A 1 284 ? -6.007 -0.664 -3.051 1.00 97.00 284 ALA A CA 1
ATOM 2073 C C . ALA A 1 284 ? -7.394 -0.119 -2.714 1.00 97.00 284 ALA A C 1
ATOM 2075 O O . ALA A 1 284 ? -8.390 -0.627 -3.218 1.00 97.00 284 ALA A O 1
ATOM 2076 N N . ALA A 1 285 ? -7.477 0.913 -1.885 1.00 96.44 285 ALA A N 1
ATOM 2077 C CA . ALA A 1 285 ? -8.713 1.648 -1.655 1.00 96.44 285 ALA A CA 1
ATOM 2078 C C . ALA A 1 285 ? -8.519 3.105 -2.049 1.00 96.44 285 ALA A C 1
ATOM 2080 O O . ALA A 1 285 ? -7.505 3.700 -1.694 1.00 96.44 285 ALA A O 1
ATOM 2081 N N . HIS A 1 286 ? -9.497 3.670 -2.751 1.00 95.00 286 HIS A N 1
ATOM 2082 C CA . HIS A 1 286 ? -9.498 5.073 -3.149 1.00 95.00 286 HIS A CA 1
ATOM 2083 C C . HIS A 1 286 ? -10.676 5.782 -2.478 1.00 95.00 286 HIS A C 1
ATOM 2085 O O . HIS A 1 286 ? -11.820 5.426 -2.737 1.00 95.00 286 HIS A O 1
ATOM 2091 N N . SER A 1 287 ? -10.408 6.733 -1.583 1.00 91.25 287 SER A N 1
ATOM 2092 C CA . SER A 1 287 ? -11.420 7.638 -0.993 1.00 91.25 287 SER A CA 1
ATOM 2093 C C . SER A 1 287 ? -10.939 9.085 -0.952 1.00 91.25 287 SER A C 1
ATOM 2095 O O . SER A 1 287 ? -11.492 9.900 -0.216 1.00 91.25 287 SER A O 1
ATOM 2097 N N . PHE A 1 288 ? -9.886 9.415 -1.709 1.00 87.19 288 PHE A N 1
ATOM 2098 C CA . PHE A 1 288 ? -9.315 10.756 -1.740 1.00 87.19 288 PHE A CA 1
ATOM 2099 C C . PHE A 1 288 ? -9.485 11.394 -3.129 1.00 87.19 288 PHE A C 1
ATOM 2101 O O . PHE A 1 288 ? -8.561 11.333 -3.938 1.00 87.19 288 PHE A O 1
ATOM 2108 N N . PRO A 1 289 ? -10.641 12.030 -3.424 1.00 84.75 289 PRO A N 1
ATOM 2109 C CA . PRO A 1 289 ? -10.981 12.503 -4.769 1.00 84.75 289 PRO A CA 1
ATOM 2110 C C . PRO A 1 289 ? -9.979 13.490 -5.376 1.00 84.75 289 PRO A C 1
ATOM 2112 O O . PRO A 1 289 ? -9.919 13.641 -6.592 1.00 84.75 289 PRO A O 1
ATOM 2115 N N . GLN A 1 290 ? -9.233 14.202 -4.530 1.00 85.69 290 GLN A N 1
ATOM 2116 C CA . GLN A 1 290 ? -8.24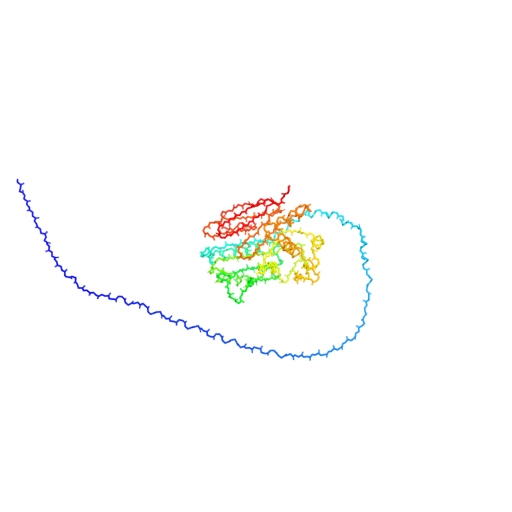0 15.193 -4.937 1.00 85.69 290 GLN A CA 1
ATOM 2117 C C . GLN A 1 290 ? -6.923 14.561 -5.400 1.00 85.69 290 GLN A C 1
ATOM 2119 O O . GLN A 1 290 ? -6.166 15.229 -6.095 1.00 85.69 290 GLN A O 1
ATOM 2124 N N . VAL A 1 291 ? -6.654 13.303 -5.034 1.00 85.50 291 VAL A N 1
ATOM 2125 C CA . VAL A 1 291 ? -5.422 12.584 -5.379 1.00 85.50 291 VAL A CA 1
ATOM 2126 C C . VAL A 1 291 ? -5.799 11.364 -6.217 1.00 85.50 291 VAL A C 1
ATOM 2128 O O . VAL A 1 291 ? -6.128 10.317 -5.646 1.00 85.50 291 VAL A O 1
ATOM 2131 N N . PRO A 1 292 ? -5.779 11.482 -7.559 1.00 88.38 292 PRO A N 1
ATOM 2132 C CA . PRO A 1 292 ? -6.152 10.397 -8.450 1.00 88.38 292 PRO A CA 1
ATOM 2133 C C . PRO A 1 292 ? -5.375 9.117 -8.160 1.00 88.38 292 PRO A C 1
ATOM 2135 O O . PRO A 1 292 ? -4.200 9.145 -7.785 1.00 88.38 292 PRO A O 1
ATOM 2138 N N . PHE A 1 293 ? -6.035 7.985 -8.373 1.00 92.19 293 PHE A N 1
ATOM 2139 C CA . PHE A 1 293 ? -5.407 6.686 -8.233 1.00 92.19 293 PHE A CA 1
ATOM 2140 C C . PHE A 1 293 ? -5.795 5.792 -9.399 1.00 92.19 293 PHE A C 1
ATOM 2142 O O . PHE A 1 293 ? -6.960 5.737 -9.792 1.00 92.19 293 PHE A O 1
ATOM 2149 N N . TYR A 1 294 ? -4.805 5.135 -9.990 1.00 93.81 294 TYR A N 1
ATOM 2150 C CA . TYR A 1 294 ? -4.948 4.443 -11.260 1.00 93.81 294 TYR A CA 1
ATOM 2151 C C . TYR A 1 294 ? -4.571 2.978 -11.131 1.00 93.81 294 TYR A C 1
ATOM 2153 O O . TYR A 1 294 ? -3.801 2.590 -10.254 1.00 93.81 294 TYR A O 1
ATOM 2161 N N . TYR A 1 295 ? -5.088 2.173 -12.049 1.00 93.88 295 TYR A N 1
ATOM 2162 C CA . TYR A 1 295 ? -4.678 0.793 -12.243 1.00 93.88 295 TYR A CA 1
ATOM 2163 C C . TYR A 1 295 ? -4.610 0.457 -13.729 1.00 93.88 295 TYR A C 1
ATOM 2165 O O . TYR A 1 295 ? -5.308 1.056 -14.548 1.00 93.88 295 TYR A O 1
ATOM 2173 N N . GLY A 1 296 ? -3.782 -0.523 -14.074 1.00 88.00 296 GLY A N 1
ATOM 2174 C CA . GLY A 1 296 ? -3.658 -1.032 -15.438 1.00 88.00 296 GLY A CA 1
ATOM 2175 C C . GLY A 1 296 ? -3.850 -2.541 -15.514 1.00 88.00 296 GLY A C 1
ATOM 2176 O O . GLY A 1 296 ? -3.878 -3.234 -14.489 1.00 88.00 296 GLY A O 1
ATOM 2177 N N . PRO A 1 297 ? -4.070 -3.062 -16.731 1.00 72.88 297 PRO A N 1
ATOM 2178 C CA . PRO A 1 297 ? -4.714 -4.348 -16.916 1.00 72.88 297 PRO A CA 1
ATOM 2179 C C . PRO A 1 297 ? -3.877 -5.522 -16.418 1.00 72.88 297 PRO A C 1
ATOM 2181 O O . PRO A 1 297 ? -2.674 -5.587 -16.659 1.00 72.88 297 PRO A O 1
ATOM 2184 N N . ALA A 1 298 ? -4.614 -6.493 -15.863 1.00 59.75 298 ALA A N 1
ATOM 2185 C CA . ALA A 1 298 ? -4.257 -7.883 -15.568 1.00 59.75 298 ALA A CA 1
ATOM 2186 C C . ALA A 1 298 ? -3.970 -8.714 -16.845 1.00 59.75 298 ALA A C 1
ATOM 2188 O O . ALA A 1 298 ? -4.499 -9.811 -17.026 1.00 59.75 298 ALA A O 1
ATOM 2189 N N . GLY A 1 299 ? -3.217 -8.150 -17.791 1.00 61.88 299 GLY A N 1
ATOM 2190 C CA . GLY A 1 299 ? -2.845 -8.762 -19.068 1.00 61.88 299 GLY A CA 1
ATOM 2191 C C . GLY A 1 299 ? -1.386 -9.211 -19.052 1.00 61.88 299 GLY A C 1
ATOM 2192 O O . GLY A 1 299 ? -0.561 -8.621 -18.361 1.00 61.88 299 GLY A O 1
ATOM 2193 N N . ASN A 1 300 ? -1.052 -10.274 -19.791 1.00 71.88 300 ASN A N 1
ATOM 2194 C CA . ASN A 1 300 ? 0.298 -10.867 -19.815 1.00 71.88 300 ASN A CA 1
ATOM 2195 C C . ASN A 1 300 ? 0.805 -11.324 -18.432 1.00 71.88 300 ASN A C 1
ATOM 2197 O O . ASN A 1 300 ? 2.008 -11.401 -18.201 1.00 71.88 300 ASN A O 1
ATOM 2201 N N . GLY A 1 301 ? -0.116 -11.626 -17.510 1.00 79.38 301 GLY A N 1
ATOM 2202 C CA . GLY A 1 301 ? 0.209 -12.055 -16.154 1.00 79.38 301 GLY A CA 1
ATOM 2203 C C . GLY A 1 301 ? 0.697 -10.931 -15.242 1.00 79.38 301 GLY A C 1
ATOM 2204 O O . GLY A 1 301 ? 1.321 -11.234 -14.243 1.00 79.38 301 GLY A O 1
ATOM 2205 N N . ARG A 1 302 ? 0.458 -9.652 -15.539 1.00 84.56 302 ARG A N 1
ATOM 2206 C CA . ARG A 1 302 ? 0.842 -8.528 -14.669 1.00 84.56 302 ARG A CA 1
ATOM 2207 C C . ARG A 1 302 ? -0.384 -7.699 -14.333 1.00 84.56 302 ARG A C 1
ATOM 2209 O O . ARG A 1 302 ? -1.194 -7.488 -15.218 1.00 84.56 302 ARG A O 1
ATOM 2216 N N . ALA A 1 303 ? -0.490 -7.192 -13.111 1.00 89.50 303 ALA A N 1
ATOM 2217 C CA . ALA A 1 303 ? -1.463 -6.170 -12.730 1.00 89.50 303 ALA A CA 1
ATOM 2218 C C . ALA A 1 303 ? -0.807 -5.138 -11.807 1.00 89.50 303 ALA A C 1
ATOM 2220 O O . ALA A 1 303 ? 0.202 -5.437 -11.163 1.00 89.50 303 ALA A O 1
ATOM 2221 N N . TRP A 1 304 ? -1.353 -3.924 -11.755 1.00 89.50 304 TRP A N 1
ATOM 2222 C CA . TRP A 1 304 ? -0.730 -2.840 -11.003 1.00 89.50 304 TRP A CA 1
ATOM 2223 C C . TRP A 1 304 ? -1.695 -1.739 -10.596 1.00 89.50 304 TRP A C 1
ATOM 2225 O O . TRP A 1 304 ? -2.749 -1.572 -11.206 1.00 89.50 304 TRP A O 1
ATOM 2235 N N . TRP A 1 305 ? -1.282 -0.965 -9.598 1.00 92.75 305 TRP A N 1
ATOM 2236 C CA . TRP A 1 305 ? -1.862 0.327 -9.254 1.00 92.75 305 TRP A CA 1
ATOM 2237 C C . TRP A 1 305 ? -0.763 1.366 -9.031 1.00 92.75 305 TRP A C 1
ATOM 2239 O O . TRP A 1 305 ? 0.364 1.023 -8.669 1.00 92.75 305 TRP A O 1
ATOM 2249 N N . ALA A 1 306 ? -1.079 2.635 -9.272 1.00 90.69 306 ALA A N 1
ATOM 2250 C CA . ALA A 1 306 ? -0.160 3.746 -9.062 1.00 90.69 306 ALA A CA 1
ATOM 2251 C C . ALA A 1 306 ? -0.906 5.077 -8.902 1.00 90.69 306 ALA A C 1
ATOM 2253 O O . ALA A 1 306 ? -1.979 5.273 -9.473 1.00 90.69 306 ALA A O 1
ATOM 2254 N N . SER A 1 307 ? -0.335 6.013 -8.141 1.00 88.12 307 SER A N 1
ATOM 2255 C CA . SER A 1 307 ? -0.842 7.393 -8.029 1.00 88.12 307 SER A CA 1
ATOM 2256 C C . SER A 1 307 ? -0.507 8.251 -9.247 1.00 88.12 307 SER A C 1
ATOM 2258 O O . SER A 1 307 ? -1.128 9.287 -9.461 1.00 88.12 307 SER A O 1
ATOM 2260 N N . VAL A 1 308 ? 0.445 7.811 -10.069 1.00 84.62 308 VAL A N 1
ATOM 2261 C CA . VAL A 1 308 ? 0.797 8.432 -11.347 1.00 84.62 308 VAL A CA 1
ATOM 2262 C C . VAL A 1 308 ? 0.833 7.345 -12.410 1.00 84.62 308 VAL A C 1
ATOM 2264 O O . VAL A 1 308 ? 1.352 6.257 -12.167 1.00 84.62 308 VAL A O 1
ATOM 2267 N N . ILE A 1 309 ? 0.250 7.625 -13.575 1.00 83.56 309 ILE A N 1
ATOM 2268 C CA . ILE A 1 309 ? 0.232 6.682 -14.694 1.00 83.56 309 ILE A CA 1
ATOM 2269 C C . ILE A 1 309 ? 1.672 6.533 -15.215 1.00 83.56 309 ILE A C 1
ATOM 2271 O O . ILE A 1 309 ? 2.267 7.552 -15.577 1.00 83.56 309 ILE A O 1
ATOM 2275 N N . PRO A 1 310 ? 2.239 5.314 -15.262 1.00 75.94 310 PRO A N 1
ATOM 2276 C CA . PRO A 1 310 ? 3.540 5.093 -15.886 1.00 75.94 310 PRO A CA 1
ATOM 2277 C C . PRO A 1 310 ? 3.504 5.478 -17.368 1.00 75.94 310 PRO A C 1
ATOM 2279 O O . PRO A 1 310 ? 2.466 5.331 -18.021 1.00 75.94 310 PRO A O 1
ATOM 2282 N N . ALA A 1 311 ? 4.626 5.954 -17.911 1.00 75.88 311 ALA A N 1
ATOM 2283 C CA . ALA A 1 311 ? 4.698 6.297 -19.327 1.00 75.88 311 ALA A CA 1
ATOM 2284 C C . ALA A 1 311 ? 4.282 5.105 -20.213 1.00 75.88 311 ALA A C 1
ATOM 2286 O O . ALA A 1 311 ? 4.577 3.949 -19.911 1.00 75.88 311 ALA A O 1
ATOM 2287 N N . ASP A 1 312 ? 3.574 5.399 -21.306 1.00 77.75 312 ASP A N 1
ATOM 2288 C CA . ASP A 1 312 ? 3.156 4.430 -22.328 1.00 77.75 312 ASP A CA 1
ATOM 2289 C C . ASP A 1 312 ? 2.211 3.295 -21.861 1.00 77.75 312 ASP A C 1
ATOM 2291 O O . ASP A 1 312 ? 1.935 2.365 -22.623 1.00 77.75 312 ASP A O 1
ATOM 2295 N N . GLU A 1 313 ? 1.648 3.372 -20.649 1.00 77.62 313 GLU A N 1
ATOM 2296 C CA . GLU A 1 313 ? 0.673 2.397 -20.143 1.00 77.62 313 GLU A CA 1
ATOM 2297 C C . GLU A 1 313 ? -0.777 2.900 -20.279 1.00 77.62 313 GLU A C 1
ATOM 2299 O O . GLU A 1 313 ? -1.118 4.045 -19.973 1.00 77.62 313 GLU A O 1
ATOM 2304 N N . GLY A 1 314 ? -1.676 2.002 -20.691 1.00 84.25 314 GLY A N 1
ATOM 2305 C CA . GLY A 1 314 ? -3.115 2.237 -20.593 1.00 84.25 314 GLY A CA 1
ATOM 2306 C C . GLY A 1 314 ? -3.582 2.066 -19.148 1.00 84.25 314 GLY A C 1
ATOM 2307 O O . GLY A 1 314 ? -3.332 1.024 -18.541 1.00 84.25 314 GLY A O 1
ATOM 2308 N N . ALA A 1 315 ? -4.293 3.058 -18.613 1.00 91.44 315 ALA A N 1
ATOM 2309 C CA . ALA A 1 315 ? -4.752 3.054 -17.229 1.00 91.44 315 ALA A CA 1
ATOM 2310 C C . ALA A 1 315 ? -6.238 3.399 -17.109 1.00 91.44 315 ALA A C 1
ATOM 2312 O O . ALA A 1 315 ? -6.786 4.178 -17.891 1.00 91.44 315 ALA A O 1
ATOM 2313 N N . ALA A 1 316 ? -6.877 2.837 -16.090 1.00 94.19 316 ALA A N 1
ATOM 2314 C CA . ALA A 1 316 ? -8.197 3.223 -15.627 1.00 94.19 316 ALA A CA 1
ATOM 2315 C C . ALA A 1 316 ? -8.075 3.915 -14.266 1.00 94.19 316 ALA A C 1
ATOM 2317 O O . ALA A 1 316 ? -7.247 3.539 -13.435 1.00 94.19 316 ALA A O 1
ATOM 2318 N N . ALA A 1 317 ? -8.905 4.931 -14.037 1.00 95.06 317 ALA A N 1
ATOM 2319 C CA . ALA A 1 317 ? -9.030 5.546 -12.722 1.00 95.06 317 ALA A CA 1
ATOM 2320 C C . ALA A 1 317 ? -9.820 4.623 -11.785 1.00 95.06 317 ALA A C 1
ATOM 2322 O O . ALA A 1 317 ? -10.801 3.996 -12.195 1.00 95.06 317 ALA A O 1
ATOM 2323 N N . MET A 1 318 ? -9.394 4.545 -10.529 1.00 96.06 318 MET A N 1
ATOM 2324 C CA . MET A 1 318 ? -10.178 3.935 -9.463 1.00 96.06 318 MET A CA 1
ATOM 2325 C C . MET A 1 318 ? -11.367 4.831 -9.118 1.00 96.06 318 MET A C 1
ATOM 2327 O O . MET A 1 318 ? -11.268 6.056 -9.118 1.00 96.06 318 MET A O 1
ATOM 2331 N N . GLU A 1 319 ? -12.498 4.213 -8.810 1.00 95.94 319 GLU A N 1
ATOM 2332 C CA . GLU A 1 319 ? -13.674 4.907 -8.302 1.00 95.94 319 GLU A CA 1
ATOM 2333 C C . GLU A 1 319 ? -13.478 5.254 -6.824 1.00 95.94 319 GLU A C 1
ATOM 2335 O O . GLU A 1 319 ? -12.876 4.488 -6.066 1.00 95.94 319 GLU A O 1
ATOM 2340 N N . ASN A 1 320 ? -14.009 6.403 -6.403 1.00 94.25 320 ASN A N 1
ATOM 2341 C CA . ASN A 1 320 ? -14.059 6.746 -4.984 1.00 94.25 320 ASN A CA 1
ATOM 2342 C C . ASN A 1 320 ? -14.915 5.732 -4.220 1.00 94.25 320 ASN A C 1
ATOM 2344 O O . ASN A 1 320 ? -15.873 5.169 -4.750 1.00 94.25 320 ASN A O 1
ATOM 2348 N N . ASP A 1 321 ? -14.558 5.514 -2.963 1.00 95.06 321 ASP A N 1
ATOM 2349 C CA . ASP A 1 321 ? -15.218 4.612 -2.027 1.00 95.06 321 ASP A CA 1
ATOM 2350 C C . ASP A 1 321 ? -15.244 3.138 -2.468 1.00 95.06 321 ASP A C 1
ATOM 2352 O O . ASP A 1 321 ? -16.139 2.364 -2.102 1.00 95.06 321 ASP A O 1
ATOM 2356 N N . HIS A 1 322 ? -14.240 2.737 -3.256 1.00 96.94 322 HIS A N 1
ATOM 2357 C CA . HIS A 1 322 ? -14.064 1.371 -3.741 1.00 96.94 322 HIS A CA 1
ATOM 2358 C C . HIS A 1 322 ? -12.752 0.739 -3.280 1.00 96.94 322 HIS A C 1
ATOM 2360 O O . HIS A 1 322 ? -11.694 1.370 -3.253 1.00 96.94 322 HIS A O 1
ATOM 2366 N N . LEU A 1 323 ? -12.847 -0.542 -2.917 1.00 97.81 323 LEU A N 1
ATOM 2367 C CA . LEU A 1 323 ? -11.732 -1.438 -2.640 1.00 97.81 323 LEU A CA 1
ATOM 2368 C C . LEU A 1 323 ? -11.480 -2.303 -3.874 1.00 97.81 323 LEU A C 1
ATOM 2370 O O . LEU A 1 323 ? -12.355 -3.067 -4.283 1.00 97.81 323 LEU A O 1
ATOM 2374 N N . TYR A 1 324 ? -10.270 -2.224 -4.402 1.00 97.50 324 TYR A N 1
ATOM 2375 C CA . TYR A 1 324 ? -9.743 -3.015 -5.502 1.00 97.50 324 TYR A CA 1
ATOM 2376 C C . TYR A 1 324 ? -8.776 -4.075 -4.981 1.00 97.50 324 TYR A C 1
ATOM 2378 O O . TYR A 1 324 ? -8.084 -3.871 -3.979 1.00 97.50 324 TYR A O 1
ATOM 2386 N N . TRP A 1 325 ? -8.704 -5.205 -5.679 1.00 96.12 325 TRP A N 1
ATOM 2387 C CA . TRP A 1 325 ? -7.668 -6.206 -5.458 1.00 96.12 325 TRP A CA 1
ATOM 2388 C C . TRP A 1 325 ? -7.155 -6.768 -6.776 1.00 96.12 325 TRP A C 1
ATOM 2390 O O . TRP A 1 325 ? -7.928 -6.964 -7.715 1.00 96.12 325 TRP A O 1
ATOM 2400 N N . PHE A 1 326 ? -5.856 -7.047 -6.825 1.00 93.25 326 PHE A N 1
ATOM 2401 C CA . PHE A 1 326 ? -5.154 -7.520 -8.009 1.00 93.25 326 PHE A CA 1
ATOM 2402 C C . PHE A 1 326 ? -4.299 -8.730 -7.654 1.00 93.25 326 PHE A C 1
ATOM 2404 O O . PHE A 1 326 ? -3.522 -8.700 -6.701 1.00 93.25 326 PHE A O 1
ATOM 2411 N N . ALA A 1 327 ? -4.429 -9.776 -8.456 1.00 89.50 327 ALA A N 1
ATOM 2412 C CA . ALA A 1 327 ? -3.609 -10.975 -8.419 1.00 89.50 327 ALA A CA 1
ATOM 2413 C C . ALA A 1 327 ? -3.135 -11.290 -9.852 1.00 89.50 327 ALA A C 1
ATOM 2415 O O . ALA A 1 327 ? -3.740 -10.800 -10.812 1.00 89.50 327 ALA A O 1
ATOM 2416 N N . PRO A 1 328 ? -2.120 -12.154 -10.048 1.00 79.56 328 PRO A N 1
ATOM 2417 C CA . PRO A 1 328 ? -1.617 -12.486 -11.387 1.00 79.56 328 PRO A CA 1
ATOM 2418 C C . PRO A 1 328 ? -2.684 -12.994 -12.373 1.00 79.56 328 PRO A C 1
ATOM 2420 O O . PRO A 1 328 ? -2.504 -12.901 -13.584 1.00 79.56 328 PRO A O 1
ATOM 2423 N N . GLY A 1 329 ? -3.786 -13.554 -11.858 1.00 78.12 329 GLY A N 1
ATOM 2424 C CA . GLY A 1 329 ? -4.880 -14.127 -12.645 1.00 78.12 329 GLY A CA 1
ATOM 2425 C C . GLY A 1 329 ? -6.125 -13.250 -12.782 1.00 78.12 329 GLY A C 1
ATOM 2426 O O . GLY A 1 329 ? -7.099 -13.699 -13.383 1.00 78.12 329 GLY A O 1
ATOM 2427 N N . GLY A 1 330 ? -6.143 -12.041 -12.218 1.00 85.69 330 GLY A N 1
ATOM 2428 C CA . GLY A 1 330 ? -7.297 -11.159 -12.350 1.00 85.69 330 GLY A CA 1
ATOM 2429 C C . GLY A 1 330 ? -7.393 -10.084 -11.282 1.00 85.69 330 GLY A C 1
ATOM 2430 O O . GLY A 1 330 ? -6.578 -9.989 -10.366 1.00 85.69 330 GLY A O 1
ATOM 2431 N N . MET A 1 331 ? -8.440 -9.280 -11.409 1.00 93.56 331 MET A N 1
ATOM 2432 C CA . MET A 1 331 ? -8.750 -8.207 -10.480 1.00 93.56 331 MET A CA 1
ATOM 2433 C C . MET A 1 331 ? -10.219 -8.238 -10.074 1.00 93.56 331 MET A C 1
ATOM 2435 O O . MET A 1 331 ? -11.054 -8.843 -10.750 1.00 93.56 331 MET A O 1
ATOM 2439 N N . GLY A 1 332 ? -10.543 -7.544 -8.994 1.00 95.12 332 GLY A N 1
ATOM 2440 C CA . GLY A 1 332 ? -11.920 -7.227 -8.654 1.00 95.12 332 GLY A CA 1
ATOM 2441 C C . GLY A 1 332 ? -12.025 -5.912 -7.902 1.00 95.12 332 GLY A C 1
ATOM 2442 O O . GLY A 1 332 ? -11.019 -5.336 -7.491 1.00 95.12 332 GLY A O 1
ATOM 2443 N N . ALA A 1 333 ? -13.259 -5.440 -7.760 1.00 97.12 333 ALA A N 1
ATOM 2444 C CA . ALA A 1 333 ? -13.585 -4.213 -7.056 1.00 97.12 333 ALA A CA 1
ATOM 2445 C C . ALA A 1 333 ? -14.885 -4.383 -6.264 1.00 97.12 333 ALA A C 1
ATOM 2447 O O . ALA A 1 333 ? -15.751 -5.185 -6.628 1.00 97.12 333 ALA A O 1
ATOM 2448 N N . VAL A 1 334 ? -15.023 -3.643 -5.166 1.00 97.56 334 VAL A N 1
ATOM 2449 C CA . VAL A 1 334 ? -16.251 -3.591 -4.369 1.00 97.56 334 VAL A CA 1
ATOM 2450 C C . VAL A 1 334 ? -16.360 -2.258 -3.640 1.00 97.56 334 VAL A C 1
ATOM 2452 O O . VAL A 1 334 ? -15.384 -1.797 -3.052 1.00 97.56 334 VAL A O 1
ATOM 2455 N N . SER A 1 335 ? -17.551 -1.662 -3.623 1.00 96.88 335 SER A N 1
ATOM 2456 C CA . SER A 1 335 ? -17.792 -0.470 -2.809 1.00 96.88 335 SER A CA 1
ATOM 2457 C C . SER A 1 335 ? -17.784 -0.797 -1.306 1.00 96.88 335 SER A C 1
ATOM 2459 O O . SER A 1 335 ? -18.264 -1.857 -0.859 1.00 96.88 335 SER A O 1
ATOM 2461 N N . TYR A 1 336 ? -17.231 0.120 -0.516 1.00 94.69 336 TYR A N 1
ATOM 2462 C CA . TYR A 1 336 ? -17.336 0.132 0.946 1.00 94.69 336 TYR A CA 1
ATOM 2463 C C . TYR A 1 336 ? -18.183 1.296 1.481 1.00 94.69 336 TYR A C 1
ATOM 2465 O O . TYR A 1 336 ? -18.413 1.354 2.691 1.00 94.69 336 TYR A O 1
ATOM 2473 N N . ALA A 1 337 ? -18.702 2.165 0.605 1.00 86.50 337 ALA A N 1
ATOM 2474 C CA . ALA A 1 337 ? -19.799 3.060 0.955 1.00 86.50 337 ALA A CA 1
ATOM 2475 C C . ALA A 1 337 ? -21.079 2.238 1.200 1.00 86.50 337 ALA A C 1
ATOM 2477 O O . ALA A 1 337 ? -21.312 1.214 0.550 1.00 86.50 337 ALA A O 1
ATOM 2478 N N . ARG A 1 338 ? -21.873 2.654 2.191 1.00 67.88 338 ARG A N 1
ATOM 2479 C CA . ARG A 1 338 ? -23.172 2.046 2.512 1.00 67.88 338 ARG A CA 1
ATOM 2480 C C . ARG A 1 338 ? -24.302 2.733 1.767 1.00 67.88 338 ARG A C 1
ATOM 2482 O O . ARG A 1 338 ? -24.221 3.971 1.626 1.00 67.88 338 ARG A O 1
#

Sequence (338 aa):
MAGAASRSTSDEPRSPAGARARPRAHGLEPARVRLAALLLPAALGLGAASASGSGSPGAAAPLPGERPAAGRPVTGAPDHECHLFGYVFGAGAGSESWLRALGEDLHQQSRQGRASRDGWGFAYFLSPPLPWIARPIMLRGGAPACEDDSRWEAAIGEIADRGLAGASVVFGHVRNSSSGPDGGALPDPHPFADSLAGRWWLCAHNGATPPDTLLGWLDPAFLEAHPLDYAPLHVDSELLFRYCLQEIAAAGGVRAGLRAALGRIASGHYACNLCLTDGDTLWAAHSFPQVPFYYGPAGNGRAWWASVIPADEGAAAMENDHLYWFAPGGMGAVSYAR

Foldseek 3Di:
DDDDDDDDDDDDDDDDDDDDDDDDPDDDDPPPDPDDDDDDDDDDDDDDDDDDDDDDDDDDDDDPDDDPDLPDQPPDDLQQDKKWKKKWFAFPLDALVVLVLVLVVVLVVLVVHPFLFQWKKKWKAFVVHDPVDQEIDMQIARGRSNVPVPSSNVVSNCCNVGQRNGGMMMIIMRGGAPDDPPNGHDRGDDQDWDDDPSFIKTKDKGFFDPQVVLVVQDDPVLCVVVPDPDPPGRRRRSSLVSQLRVLCVVQVHNVRSNLVSLLVCVVSVGFMWMWMDRTFKTKIAGAHVSQWKKKADLPSQMIMIISDDRPPTDIDTDDHQKMKMDGSNGIDIDGSHD

Organism: Eiseniibacteriota bacterium (NCBI:txid2212470)

Secondary structure (DSSP, 8-state):
--------------------PPPP--------------------------------PPPPPPPTT-PPP-PPP----TT---EEEEEEE-TT---HHHHHHHHHHHHHHHHH-SS--S-EEEEE--SSPPTT--SPEEEEESS-GGG-HHHHHHHHHHHHHHTTSSS-EEEEEE---SSSSGGG--SS-SPEEEEETTEEEEEEEEE---HHHHHTTS-HHHHHHS--TTTTS--HHHHHHHHHHHHHHHHTSHHHHHHHHHHHHHHTT--EEEEEE-SS-EEEEE--TTS--EEEEEETTEEEEESSPPTT---EEPPTTEEEEEETTEEEEEE---

Radius of gyration: 28.28 Å; chains: 1; bounding box: 56×63×126 Å

pLDDT: mean 76.34, std 21.33, range [32.0, 98.69]